Protein AF-A0A9X5XEC3-F1 (afdb_monomer_lite)

Sequence (344 aa):
PQKGQLKPVPLKPGEKPPQFVVFSWDGALQGDDKLFTHYQELAKQYNAHMTFFLTGIYLLPKDKKTLYKPPMHAPGAAAISYATDQHIRDTLVELGKAYKEGNEIGTHFNGHFCEDKGGGDWSVAEWESEINQFFSFVEKWKTNTGYTDLPALPFDPTKEVSGGRAPCLEGQKNLLKAMK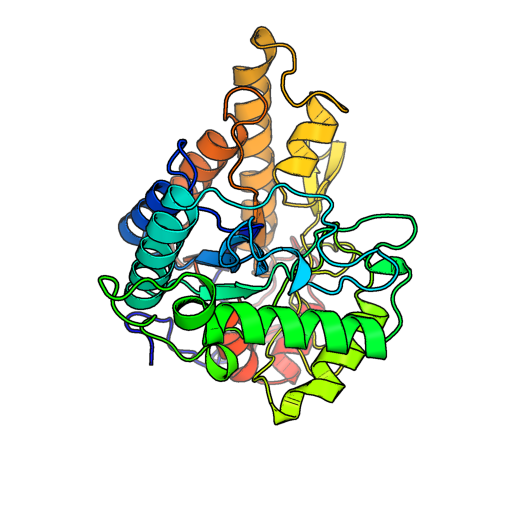ATAKDYDWRYDASSSGNLQIWPNKNEGVWDFPLQLLPYEGGKFQGLSMDFNFLANQSGDSTEGDPAKYPEWEKQTVASYMDGFNRVYYGSRAPLFIGNHFENWNGGIYMKSIDQVVKNVCTKKGVRCVSFRELADWLDVQKPATLERLRSLDPAQSPDWSTVVK

pLDDT: mean 96.95, std 3.32, range [64.44, 98.88]

Radius of gyration: 19.53 Å; chains: 1; bounding box: 50×50×51 Å

Foldseek 3Di:
DAPLFDDFDADDQLDDAFQEAEEEAAQQWCDPLRVLVVVLVLCLVLVFAYEYAHALLLLAALVRLQLDDAQPDHRSAAPDDRHHLVRNVVSLVSLLSSRNRAYAYAHQFYRLDDDVRFLQPDALVNLLSSVVSSLCSLVCSCVRSVDPPDDRRPDRCQERHAEHEYRVLHNVVSNLVNCLVCCVRHNHAEYASHPEEALAAWDDDNRHIYNYFYWFQFPNNPGTFGQEPVRLCCVQANPALARDLVCLVVSLVRNLVRLVRLSCQQVQALSRHHYHYYYPDCGNNNSNVVSVSVSSVVQSPDPSYHNYHPVSVSSNVVNYDPQLSVLSRVTHSNHHDSSSVRRD

Structure (mmCIF, N/CA/C/O backbone):
data_AF-A0A9X5XEC3-F1
#
_entry.id   AF-A0A9X5XEC3-F1
#
loop_
_atom_site.group_PDB
_atom_site.id
_atom_site.type_symbol
_atom_site.label_atom_id
_atom_site.label_alt_id
_atom_site.label_comp_id
_atom_site.label_asym_id
_atom_site.label_entity_id
_atom_site.label_seq_id
_atom_site.pdbx_PDB_ins_code
_atom_site.Cartn_x
_atom_site.Cartn_y
_atom_site.Cartn_z
_atom_site.occupancy
_atom_site.B_iso_or_equiv
_atom_site.auth_seq_id
_atom_site.auth_comp_id
_atom_site.auth_asym_id
_atom_site.auth_atom_id
_atom_site.pdbx_PDB_model_num
ATOM 1 N N . PRO A 1 1 ? -13.615 -16.105 -3.545 1.00 64.44 1 PRO A N 1
ATOM 2 C CA . PRO A 1 1 ? -12.568 -15.539 -4.418 1.00 64.44 1 PRO A CA 1
ATOM 3 C C . PRO A 1 1 ? -13.055 -14.275 -5.122 1.00 64.44 1 PRO A C 1
ATOM 5 O O . PRO A 1 1 ? -14.118 -14.271 -5.749 1.00 64.44 1 PRO A O 1
ATOM 8 N N . GLN A 1 2 ? -12.264 -13.220 -4.990 1.00 84.31 2 GLN A N 1
ATOM 9 C CA . GLN A 1 2 ? -12.455 -11.958 -5.681 1.00 84.31 2 GLN A CA 1
ATOM 10 C C . GLN A 1 2 ? -12.474 -12.166 -7.208 1.00 84.31 2 GLN A C 1
ATOM 12 O O . GLN A 1 2 ? -11.784 -13.038 -7.740 1.00 84.31 2 GLN A O 1
ATOM 17 N N . LYS A 1 3 ? -13.316 -11.424 -7.933 1.00 80.81 3 LYS A N 1
ATOM 18 C CA . LYS A 1 3 ? -13.406 -11.535 -9.400 1.00 80.81 3 LYS A CA 1
ATOM 19 C C . LYS A 1 3 ? -12.383 -10.611 -10.057 1.00 80.81 3 LYS A C 1
ATOM 21 O O . LYS A 1 3 ? -12.021 -9.594 -9.488 1.00 80.81 3 LYS A O 1
ATOM 26 N N . GLY A 1 4 ? -11.962 -10.951 -11.273 1.00 85.06 4 GLY A N 1
ATOM 27 C CA . GLY A 1 4 ? -11.134 -10.069 -12.104 1.00 85.06 4 GLY A CA 1
ATOM 28 C C . GLY A 1 4 ? -9.636 -10.088 -11.802 1.00 85.06 4 GLY A C 1
ATOM 29 O O . GLY A 1 4 ? -8.882 -9.608 -12.639 1.00 85.06 4 GLY A O 1
ATOM 30 N N . GLN A 1 5 ? -9.203 -10.706 -10.698 1.00 90.38 5 GLN A N 1
ATOM 31 C CA . GLN A 1 5 ? -7.793 -10.763 -10.310 1.00 90.38 5 GLN A CA 1
ATOM 32 C C . GLN A 1 5 ? -6.880 -11.375 -11.387 1.00 90.38 5 GLN A C 1
ATOM 34 O O . GLN A 1 5 ? -7.255 -12.298 -12.126 1.00 90.38 5 GLN A O 1
ATOM 39 N N . LEU A 1 6 ? -5.649 -10.872 -11.439 1.00 94.69 6 LEU A N 1
ATOM 40 C CA . LEU A 1 6 ? -4.551 -11.391 -12.228 1.00 94.69 6 LEU A CA 1
ATOM 41 C C . LEU A 1 6 ? -4.338 -12.864 -11.886 1.00 94.69 6 LEU A C 1
ATOM 43 O O . LEU A 1 6 ? -4.055 -13.239 -10.753 1.00 94.69 6 LEU A O 1
ATOM 47 N N . LYS A 1 7 ? -4.403 -13.711 -12.911 1.00 94.88 7 LYS A N 1
ATOM 48 C CA . LYS A 1 7 ? -4.034 -15.116 -12.764 1.00 94.88 7 LYS A CA 1
ATOM 49 C C . LYS A 1 7 ? -2.507 -15.233 -12.749 1.00 94.88 7 LYS A C 1
ATOM 51 O O . LYS A 1 7 ? -1.887 -14.844 -13.745 1.00 94.88 7 LYS A O 1
ATOM 56 N N . PRO A 1 8 ? -1.897 -15.772 -11.681 1.00 96.12 8 PRO A N 1
ATOM 57 C CA . PRO A 1 8 ? -0.455 -15.945 -11.625 1.00 96.12 8 PRO A CA 1
ATOM 58 C C . PRO A 1 8 ? -0.027 -17.034 -12.616 1.00 96.12 8 PRO A C 1
ATOM 60 O O . PRO A 1 8 ? -0.612 -18.117 -12.669 1.00 96.12 8 PRO A O 1
ATOM 63 N N . VAL A 1 9 ? 0.984 -16.736 -13.433 1.00 96.56 9 VAL A N 1
ATOM 64 C CA . VAL A 1 9 ? 1.545 -17.667 -14.422 1.00 96.56 9 VAL A CA 1
ATOM 65 C C . VAL A 1 9 ? 3.072 -17.613 -14.319 1.00 96.56 9 VAL A C 1
ATOM 67 O O . VAL A 1 9 ? 3.628 -16.508 -14.296 1.00 96.56 9 VAL A O 1
ATOM 70 N N . PRO A 1 10 ? 3.765 -18.767 -14.249 1.00 97.50 10 PRO A N 1
ATOM 71 C CA . PRO A 1 10 ? 5.222 -18.797 -14.258 1.00 97.50 10 PRO A CA 1
ATOM 72 C C . PRO A 1 10 ? 5.766 -18.268 -15.585 1.00 97.50 10 PRO A C 1
ATOM 74 O O . PRO A 1 10 ? 5.233 -18.580 -16.652 1.00 97.50 10 PRO A O 1
ATOM 77 N N . LEU A 1 11 ? 6.865 -17.521 -15.520 1.00 98.19 11 LEU A N 1
ATOM 78 C CA . LEU A 1 11 ? 7.593 -17.096 -16.710 1.00 98.19 11 LEU A CA 1
ATOM 79 C C . LEU A 1 11 ? 8.141 -18.300 -17.483 1.00 98.19 11 LEU A C 1
ATOM 81 O O . LEU A 1 11 ? 8.695 -19.243 -16.906 1.00 98.19 11 LEU A O 1
ATOM 85 N N . LYS A 1 12 ? 8.035 -18.240 -18.810 1.00 97.88 12 LYS A N 1
ATOM 86 C CA . LYS A 1 12 ? 8.700 -19.178 -19.720 1.00 97.88 12 LYS A CA 1
ATOM 87 C C . LYS A 1 12 ? 10.174 -18.793 -19.900 1.00 97.88 12 LYS A C 1
ATOM 89 O O . LYS A 1 12 ? 10.516 -17.622 -19.745 1.00 97.88 12 LYS A O 1
ATOM 94 N N . PRO A 1 13 ? 11.057 -19.736 -20.278 1.00 97.69 13 PRO A N 1
ATOM 95 C CA . PRO A 1 13 ? 12.456 -19.418 -20.556 1.00 97.69 13 PRO A CA 1
ATOM 96 C C . PRO A 1 13 ? 12.591 -18.272 -21.573 1.00 97.69 13 PRO A C 1
ATOM 98 O O . PRO A 1 13 ? 11.956 -18.297 -22.627 1.00 97.69 13 PRO A O 1
ATOM 101 N N . GLY A 1 14 ? 13.390 -17.257 -21.242 1.00 97.75 14 GLY A N 1
ATOM 102 C CA . GLY A 1 14 ? 13.584 -16.048 -22.048 1.00 97.75 14 GLY A CA 1
ATOM 103 C C . GLY A 1 14 ? 12.424 -15.049 -22.065 1.00 97.75 14 GLY A C 1
ATOM 104 O O . GLY A 1 14 ? 12.519 -14.028 -22.747 1.00 97.75 14 GLY A O 1
ATOM 105 N N . GLU A 1 15 ? 11.337 -15.301 -21.335 1.00 98.25 15 GLU A N 1
ATOM 106 C CA . GLU A 1 15 ? 10.197 -14.390 -21.288 1.00 98.25 15 GLU A CA 1
ATOM 107 C C . GLU A 1 15 ? 10.527 -13.127 -20.488 1.00 98.25 15 GLU A C 1
ATOM 109 O O . GLU A 1 15 ? 10.944 -13.181 -19.332 1.00 98.25 15 GLU A O 1
ATOM 114 N N . LYS A 1 16 ? 10.294 -11.967 -21.106 1.00 98.06 16 LYS A N 1
ATOM 115 C CA . LYS A 1 16 ? 10.394 -10.671 -20.437 1.00 98.06 16 LYS A CA 1
ATOM 116 C C . LYS A 1 16 ? 9.269 -10.531 -19.399 1.00 98.06 16 LYS A C 1
ATOM 118 O O . LYS A 1 16 ? 8.104 -10.598 -19.800 1.00 98.06 16 LYS A O 1
ATOM 123 N N . PRO A 1 17 ? 9.569 -10.251 -18.116 1.00 98.25 17 PRO A N 1
ATOM 124 C CA . PRO A 1 17 ? 8.535 -10.047 -17.113 1.00 98.25 17 PRO A CA 1
ATOM 125 C C . PRO A 1 17 ? 7.591 -8.880 -17.457 1.00 98.25 17 PRO A C 1
ATOM 127 O O . PRO A 1 17 ? 8.026 -7.866 -18.035 1.00 98.25 17 PRO A O 1
ATOM 130 N N . PRO A 1 18 ? 6.302 -8.970 -17.078 1.00 98.44 18 PRO A N 1
ATOM 131 C CA . PRO A 1 18 ? 5.423 -7.808 -17.058 1.00 98.44 18 PRO A CA 1
ATOM 132 C C . PRO A 1 18 ? 6.034 -6.691 -16.207 1.00 98.44 18 PRO A C 1
ATOM 134 O O . PRO A 1 18 ? 6.732 -6.958 -15.235 1.00 98.44 18 PRO A O 1
ATOM 137 N N . GLN A 1 19 ? 5.763 -5.434 -16.556 1.00 98.81 19 GLN A N 1
ATOM 138 C CA . GLN A 1 19 ? 6.026 -4.342 -15.625 1.00 98.81 19 GLN A CA 1
ATOM 139 C C . GLN A 1 19 ? 4.861 -4.262 -14.644 1.00 98.81 19 GLN A C 1
ATOM 141 O O . GLN A 1 19 ? 3.769 -3.841 -15.027 1.00 98.81 19 GLN A O 1
ATOM 146 N N . PHE A 1 20 ? 5.096 -4.639 -13.395 1.00 98.88 20 PHE A N 1
ATOM 147 C CA . PHE A 1 20 ? 4.114 -4.454 -12.334 1.00 98.88 20 PHE A CA 1
ATOM 148 C C . PHE A 1 20 ? 4.186 -3.040 -11.768 1.00 98.88 20 PHE A C 1
ATOM 150 O O . PHE A 1 20 ? 5.277 -2.491 -11.599 1.00 98.88 20 PHE A O 1
ATOM 157 N N . VAL A 1 21 ? 3.027 -2.456 -11.486 1.00 98.88 21 VAL A N 1
ATOM 158 C CA . VAL A 1 21 ? 2.906 -1.187 -10.764 1.00 98.88 21 VAL A CA 1
ATOM 159 C C . VAL A 1 21 ? 1.821 -1.365 -9.714 1.00 98.88 21 VAL A C 1
ATOM 161 O O . VAL A 1 21 ? 0.711 -1.768 -10.052 1.00 98.88 21 VAL A O 1
ATOM 164 N N . VAL A 1 22 ? 2.152 -1.117 -8.454 1.00 98.81 22 VAL A N 1
ATOM 165 C CA . VAL A 1 22 ? 1.239 -1.287 -7.323 1.00 98.81 22 VAL A CA 1
ATOM 166 C C . VAL A 1 22 ? 0.994 0.078 -6.709 1.00 98.81 22 VAL A C 1
ATOM 168 O O . VAL A 1 22 ? 1.934 0.734 -6.261 1.00 98.81 22 VAL A O 1
ATOM 171 N N . PHE A 1 23 ? -0.268 0.494 -6.709 1.00 98.81 23 PHE A N 1
ATOM 172 C CA . PHE A 1 23 ? -0.721 1.705 -6.034 1.00 98.81 23 PHE A CA 1
ATOM 173 C C . PHE A 1 23 ? -1.354 1.314 -4.706 1.00 98.81 23 PHE A C 1
ATOM 175 O O . PHE A 1 23 ? -2.220 0.432 -4.675 1.00 98.81 23 PHE A O 1
ATOM 182 N N . SER A 1 24 ? -0.936 1.971 -3.629 1.00 98.62 24 SER A N 1
ATOM 183 C CA . SER A 1 24 ? -1.506 1.756 -2.307 1.00 98.62 24 SER A CA 1
ATOM 184 C C . SER A 1 24 ? -1.942 3.046 -1.625 1.00 98.62 24 SER A C 1
ATOM 186 O O . SER A 1 24 ? -1.410 4.116 -1.921 1.00 98.62 24 SER A O 1
ATOM 188 N N . TRP A 1 25 ? -2.893 2.907 -0.704 1.00 98.62 25 TRP A N 1
ATOM 189 C CA . TRP A 1 25 ? -3.542 4.002 0.015 1.00 98.62 25 TRP A CA 1
ATOM 190 C C . TRP A 1 25 ? -3.556 3.709 1.509 1.00 98.62 25 TRP A C 1
ATOM 192 O O . TRP A 1 25 ? -4.211 2.755 1.931 1.00 98.62 25 TRP A O 1
ATOM 202 N N . ASP A 1 26 ? -2.842 4.508 2.288 1.00 98.19 26 ASP A N 1
ATOM 203 C CA . ASP A 1 26 ? -2.738 4.356 3.735 1.00 98.19 26 ASP A CA 1
ATOM 204 C C . ASP A 1 26 ? -3.939 5.038 4.419 1.00 98.19 26 ASP A C 1
ATOM 206 O O . ASP A 1 26 ? -4.409 6.100 4.004 1.00 98.19 26 ASP A O 1
ATOM 210 N N . GLY A 1 27 ? -4.508 4.374 5.427 1.00 93.81 27 GLY A N 1
ATOM 211 C CA . GLY A 1 27 ? -5.707 4.802 6.152 1.00 93.81 27 GLY A CA 1
ATOM 212 C C . GLY A 1 27 ? -7.019 4.280 5.561 1.00 93.81 27 GLY A C 1
ATOM 213 O O . GLY A 1 27 ? -7.831 3.696 6.280 1.00 93.81 27 GLY A O 1
ATOM 214 N N . ALA A 1 28 ? -7.221 4.461 4.255 1.00 95.25 28 ALA A N 1
ATOM 215 C CA . ALA A 1 28 ? -8.407 4.033 3.501 1.00 95.25 28 ALA A CA 1
ATOM 216 C C . ALA A 1 28 ? -9.779 4.485 4.064 1.00 95.25 28 ALA A C 1
ATOM 218 O O . ALA A 1 28 ? -10.780 3.775 3.932 1.00 95.25 28 ALA A O 1
ATOM 219 N N . LEU A 1 29 ? -9.842 5.666 4.688 1.00 97.81 29 LEU A N 1
ATOM 220 C CA . LEU A 1 29 ? -11.098 6.293 5.110 1.00 97.81 29 LEU A CA 1
ATOM 221 C C . LEU A 1 29 ? -11.830 6.896 3.906 1.00 97.81 29 LEU A C 1
ATOM 223 O O . LEU A 1 29 ? -11.230 7.608 3.106 1.00 97.81 29 LEU A O 1
ATOM 227 N N . GLN A 1 30 ? -13.144 6.702 3.817 1.00 98.25 30 GLN A N 1
ATOM 228 C CA . GLN A 1 30 ? -13.979 7.533 2.952 1.00 98.25 30 GLN A CA 1
ATOM 229 C C . GLN A 1 30 ? -14.367 8.814 3.706 1.00 98.25 30 GLN A C 1
ATOM 231 O O . GLN A 1 30 ? -15.277 8.802 4.539 1.00 98.25 30 GLN A O 1
ATOM 236 N N . GLY A 1 31 ? -13.642 9.899 3.424 1.00 95.81 31 GLY A N 1
ATOM 237 C CA . GLY A 1 31 ? -13.905 11.238 3.950 1.00 95.81 31 GLY A CA 1
ATOM 238 C C . GLY A 1 31 ? -14.842 12.069 3.067 1.00 95.81 31 GLY A C 1
ATOM 239 O O . GLY A 1 31 ? -15.388 11.595 2.067 1.00 95.81 31 GLY A O 1
ATOM 240 N N . ASP A 1 32 ? -15.005 13.345 3.423 1.00 96.06 32 ASP A N 1
ATOM 241 C CA . ASP A 1 32 ? -15.840 14.297 2.670 1.00 96.06 32 ASP A CA 1
ATOM 242 C C . ASP A 1 32 ? -15.281 14.617 1.274 1.00 96.06 32 ASP A C 1
ATOM 244 O O . ASP A 1 32 ? -16.025 14.999 0.369 1.00 96.06 32 ASP A O 1
ATOM 248 N N . ASP A 1 33 ? -13.975 14.430 1.090 1.00 94.25 33 ASP A N 1
ATOM 249 C CA . ASP A 1 33 ? -13.266 14.583 -0.182 1.00 94.25 33 ASP A CA 1
ATOM 250 C C . ASP A 1 33 ? -13.519 13.443 -1.179 1.00 94.25 33 ASP A C 1
ATOM 252 O O . ASP A 1 33 ? -13.249 13.589 -2.371 1.00 94.25 33 ASP A O 1
ATOM 256 N N . LYS A 1 34 ? -14.087 12.330 -0.702 1.00 97.38 34 LYS A N 1
ATOM 257 C CA . LYS A 1 34 ? -14.439 11.135 -1.471 1.00 97.38 34 LYS A CA 1
ATOM 258 C C . LYS A 1 34 ? -13.272 10.490 -2.218 1.00 97.38 34 LYS A C 1
ATOM 260 O O . LYS A 1 34 ? -13.485 9.873 -3.267 1.00 97.38 34 LYS A O 1
ATOM 265 N N . LEU A 1 35 ? -12.054 10.592 -1.683 1.00 97.94 35 LEU A N 1
ATOM 266 C CA . LEU A 1 35 ? -10.872 10.042 -2.349 1.00 97.94 35 LEU A CA 1
ATOM 267 C C . LEU A 1 35 ? -10.920 8.511 -2.477 1.00 97.94 35 LEU A C 1
ATOM 269 O O . LEU A 1 35 ? -10.495 7.987 -3.507 1.00 97.94 35 LEU A O 1
ATOM 273 N N . PHE A 1 36 ? -11.516 7.783 -1.523 1.00 98.50 36 PHE A N 1
ATOM 274 C CA . PHE A 1 36 ? -11.670 6.330 -1.661 1.00 98.50 36 PHE A CA 1
ATOM 275 C C . PHE A 1 36 ? -12.550 5.978 -2.868 1.00 98.50 36 PHE A C 1
ATOM 277 O O . PHE A 1 36 ? -12.127 5.212 -3.737 1.00 98.50 36 PHE A O 1
ATOM 284 N N . THR A 1 37 ? -13.725 6.601 -2.991 1.00 98.38 37 THR A N 1
ATOM 285 C CA . THR A 1 37 ? -14.582 6.424 -4.176 1.00 98.38 37 THR A CA 1
ATOM 286 C C . THR A 1 37 ? -13.850 6.800 -5.466 1.00 98.38 37 THR A C 1
ATOM 288 O O . THR A 1 37 ? -13.859 6.021 -6.417 1.00 98.38 37 THR A O 1
ATOM 291 N N . HIS A 1 38 ? -13.167 7.951 -5.498 1.00 98.38 38 HIS A N 1
ATOM 292 C CA . HIS A 1 38 ? -12.426 8.415 -6.678 1.00 98.38 38 HIS A CA 1
ATOM 293 C C . HIS A 1 38 ? -11.404 7.381 -7.164 1.00 98.38 38 HIS A C 1
ATOM 295 O O . HIS A 1 38 ? -11.406 7.013 -8.339 1.00 98.38 38 HIS A O 1
ATOM 301 N N . TYR A 1 39 ? -10.570 6.840 -6.272 1.00 98.38 39 TYR A N 1
ATOM 302 C CA . TYR A 1 39 ? -9.545 5.872 -6.671 1.00 98.38 39 TYR A CA 1
ATOM 303 C C . TYR A 1 39 ? -10.084 4.471 -6.941 1.00 98.38 39 TYR A C 1
ATOM 305 O O . TYR A 1 39 ? -9.527 3.766 -7.784 1.00 98.38 39 TYR A O 1
ATOM 313 N N . GLN A 1 40 ? -11.195 4.078 -6.316 1.00 97.44 40 GLN A N 1
ATOM 314 C CA . GLN A 1 40 ? -11.933 2.878 -6.707 1.00 97.44 40 GLN A CA 1
ATOM 315 C C . GLN A 1 40 ? -12.472 3.006 -8.146 1.00 97.44 40 GLN A C 1
ATOM 317 O O . GLN A 1 40 ? -12.299 2.090 -8.956 1.00 97.44 40 GLN A O 1
ATOM 322 N N . GLU A 1 41 ? -13.058 4.151 -8.507 1.00 98.12 41 GLU A N 1
ATOM 323 C CA . GLU A 1 41 ? -13.549 4.418 -9.865 1.00 98.12 41 GLU A CA 1
ATOM 324 C C . GLU A 1 41 ? -12.407 4.516 -10.888 1.00 98.12 41 GLU A C 1
ATOM 326 O O . GLU A 1 41 ? -12.499 3.946 -11.981 1.00 98.12 41 GLU A O 1
ATOM 331 N N . LEU A 1 42 ? -11.300 5.169 -10.526 1.00 98.31 42 LEU A N 1
ATOM 332 C CA . LEU A 1 42 ? -10.107 5.275 -11.363 1.00 98.31 42 LEU A CA 1
ATOM 333 C C . LEU A 1 42 ? -9.480 3.897 -11.627 1.00 98.31 42 LEU A C 1
ATOM 335 O O . LEU A 1 42 ? -9.120 3.586 -12.767 1.00 98.31 42 LEU A O 1
ATOM 339 N N . ALA A 1 43 ? -9.391 3.048 -10.597 1.00 97.62 43 ALA A N 1
ATOM 340 C CA . ALA A 1 43 ? -8.899 1.679 -10.720 1.00 97.62 43 ALA A CA 1
ATOM 341 C C . ALA A 1 43 ? -9.726 0.891 -11.747 1.00 97.62 43 ALA A C 1
ATOM 343 O O . ALA A 1 43 ? -9.181 0.315 -12.693 1.00 97.62 43 ALA A O 1
ATOM 344 N N . LYS A 1 44 ? -11.055 0.975 -11.645 1.00 96.31 44 LYS A N 1
ATOM 345 C CA . LYS A 1 44 ? -11.981 0.370 -12.605 1.00 96.31 44 LYS A CA 1
ATOM 346 C C . LYS A 1 44 ? -11.807 0.920 -14.020 1.00 96.31 44 LYS A C 1
ATOM 348 O O . LYS A 1 44 ? -11.763 0.142 -14.974 1.00 96.31 44 LYS A O 1
ATOM 353 N N . GLN A 1 45 ? -11.689 2.240 -14.172 1.00 98.00 45 GLN A N 1
ATOM 354 C CA . GLN A 1 45 ? -11.535 2.893 -15.474 1.00 98.00 45 GLN A CA 1
ATOM 355 C C . GLN A 1 45 ? -10.275 2.427 -16.214 1.00 98.00 45 GLN A C 1
ATOM 357 O O . GLN A 1 45 ? -10.308 2.249 -17.434 1.00 98.00 45 GLN A O 1
ATOM 362 N N . TYR A 1 46 ? -9.172 2.225 -15.492 1.00 98.12 46 TYR A N 1
ATOM 363 C CA . TYR A 1 46 ? -7.876 1.875 -16.075 1.00 98.12 46 TYR A CA 1
ATOM 364 C C . TYR A 1 46 ? -7.495 0.399 -15.917 1.00 98.12 46 TYR A C 1
ATOM 366 O O . TYR A 1 46 ? -6.350 0.039 -16.195 1.00 98.12 46 TYR A O 1
ATOM 374 N N . ASN A 1 47 ? -8.450 -0.458 -15.530 1.00 96.19 47 ASN A N 1
ATOM 375 C CA . ASN A 1 47 ? -8.233 -1.887 -15.284 1.00 96.19 47 ASN A CA 1
ATOM 376 C C . ASN A 1 47 ? -7.010 -2.126 -14.376 1.00 96.19 47 ASN A C 1
ATOM 378 O O . ASN A 1 47 ? -6.104 -2.902 -14.698 1.00 96.19 47 ASN A O 1
ATOM 382 N N . ALA A 1 48 ? -6.975 -1.386 -13.274 1.00 97.88 48 ALA A N 1
ATOM 383 C CA . ALA A 1 48 ? -6.023 -1.544 -12.195 1.00 97.88 48 ALA A CA 1
ATOM 384 C C . ALA A 1 48 ? -6.722 -2.166 -10.986 1.00 97.88 48 ALA A C 1
ATOM 386 O O . ALA A 1 48 ? -7.919 -1.969 -10.781 1.00 97.88 48 ALA A O 1
ATOM 387 N N . HIS A 1 49 ? -5.949 -2.861 -10.164 1.00 98.19 49 HIS A N 1
ATOM 388 C CA . HIS A 1 49 ? -6.343 -3.194 -8.803 1.00 98.19 49 HIS A CA 1
ATOM 389 C C . HIS A 1 49 ? -5.384 -2.489 -7.850 1.00 98.19 49 HIS A C 1
ATOM 391 O O . HIS A 1 49 ? -4.169 -2.554 -8.029 1.00 98.19 49 HIS A O 1
ATOM 397 N N . MET A 1 50 ? -5.929 -1.771 -6.878 1.00 98.50 50 MET A N 1
ATOM 398 C CA . MET A 1 50 ? -5.167 -1.027 -5.876 1.00 98.50 50 MET A CA 1
ATOM 399 C C . MET A 1 50 ? -5.233 -1.739 -4.524 1.00 98.50 50 MET A C 1
ATOM 401 O O . MET A 1 50 ? -6.118 -2.566 -4.300 1.00 98.50 50 MET A O 1
ATOM 405 N N . THR A 1 51 ? -4.310 -1.410 -3.622 1.00 98.88 51 THR A N 1
ATOM 406 C CA . THR A 1 51 ? -4.333 -1.894 -2.235 1.00 98.88 51 THR A CA 1
ATOM 407 C C . THR A 1 51 ? -4.712 -0.760 -1.286 1.00 98.88 51 THR A C 1
ATOM 409 O O . THR A 1 51 ? -3.998 0.231 -1.172 1.00 98.88 51 THR A O 1
ATOM 412 N N . PHE A 1 52 ? -5.821 -0.910 -0.571 1.00 98.75 52 PHE A N 1
ATOM 413 C CA . PHE A 1 52 ? -6.292 0.050 0.424 1.00 98.75 52 PHE A CA 1
ATOM 414 C C . PHE A 1 52 ? -5.936 -0.465 1.823 1.00 98.75 52 PHE A C 1
ATOM 416 O O . PHE A 1 52 ? -6.552 -1.413 2.311 1.00 98.75 52 PHE A O 1
ATOM 423 N N . PHE A 1 53 ? -4.913 0.111 2.455 1.00 98.88 53 PHE A N 1
ATOM 424 C CA . PHE A 1 53 ? -4.496 -0.242 3.809 1.00 98.88 53 PHE A CA 1
ATOM 425 C C . PHE A 1 53 ? -5.415 0.441 4.823 1.00 98.88 53 PHE A C 1
ATOM 427 O O . PHE A 1 53 ? -5.244 1.608 5.164 1.00 98.88 53 PHE A O 1
ATOM 434 N N . LEU A 1 54 ? -6.414 -0.297 5.299 1.00 98.88 54 LEU A N 1
ATOM 435 C CA . LEU A 1 54 ? -7.409 0.203 6.237 1.00 98.88 54 LEU A CA 1
ATOM 436 C C . LEU A 1 54 ? -6.806 0.411 7.624 1.00 98.88 54 LEU A C 1
ATOM 438 O O . LEU A 1 54 ? -6.227 -0.515 8.195 1.00 98.88 54 LEU A O 1
ATOM 442 N N . THR A 1 55 ? -7.048 1.576 8.212 1.00 98.81 55 THR A N 1
ATOM 443 C CA . THR A 1 55 ? -6.862 1.774 9.648 1.00 98.81 55 THR A CA 1
ATOM 444 C C . THR A 1 55 ? -8.084 1.267 10.420 1.00 98.81 55 THR A C 1
ATOM 446 O O . THR A 1 55 ? -9.203 1.740 10.229 1.00 98.81 55 THR A O 1
ATOM 449 N N . GLY A 1 56 ? -7.892 0.307 11.326 1.00 98.56 56 GLY A N 1
ATOM 450 C CA . GLY A 1 56 ? -8.972 -0.427 11.999 1.00 98.56 56 GLY A CA 1
ATOM 451 C C . GLY A 1 56 ? -9.906 0.450 12.835 1.00 98.56 56 GLY A C 1
ATOM 452 O O . GLY A 1 56 ? -11.118 0.223 12.853 1.00 98.56 56 GLY A O 1
ATOM 453 N N . ILE A 1 57 ? -9.380 1.500 13.477 1.00 98.62 57 ILE A N 1
ATOM 454 C CA . ILE A 1 57 ? -10.199 2.421 14.285 1.00 98.62 57 ILE A CA 1
ATOM 455 C C . ILE A 1 57 ? -11.131 3.301 13.444 1.00 98.62 57 ILE A C 1
ATOM 457 O O . ILE A 1 57 ? -12.059 3.883 13.999 1.00 98.62 57 ILE A O 1
ATOM 461 N N . TYR A 1 58 ? -10.974 3.343 12.117 1.00 98.69 58 TYR A N 1
ATOM 462 C CA . TYR A 1 58 ? -11.970 3.953 11.230 1.00 98.69 58 TYR A CA 1
ATOM 463 C C . TYR A 1 58 ? -13.261 3.142 11.114 1.00 98.69 58 TYR A C 1
ATOM 465 O O . TYR A 1 58 ? -14.231 3.640 10.555 1.00 98.69 58 TYR A O 1
ATOM 473 N N . LEU A 1 59 ? -13.313 1.928 11.674 1.00 98.69 59 LEU A N 1
ATOM 474 C CA . LEU A 1 59 ? -14.542 1.145 11.839 1.00 98.69 59 LEU A CA 1
ATOM 475 C C . LEU A 1 59 ? -15.025 1.086 13.303 1.00 98.69 59 LEU A C 1
ATOM 477 O O . LEU A 1 59 ? -15.943 0.326 13.625 1.00 98.69 59 LEU A O 1
ATOM 481 N N . LEU A 1 60 ? -14.417 1.871 14.201 1.00 98.69 60 LEU A N 1
ATOM 482 C CA . LEU A 1 60 ? -14.755 1.933 15.623 1.00 98.69 60 LEU A CA 1
ATOM 483 C C . LEU A 1 60 ? -15.428 3.279 15.952 1.00 98.69 60 LEU A C 1
ATOM 485 O O . LEU A 1 60 ? -14.775 4.318 15.851 1.00 98.69 60 LEU A O 1
ATOM 489 N N . PRO A 1 61 ? -16.700 3.291 16.398 1.00 98.38 61 PRO A N 1
ATOM 490 C CA . PRO A 1 61 ? -17.357 4.516 16.837 1.00 98.38 61 PRO A CA 1
ATOM 491 C C . PRO A 1 61 ? -16.591 5.233 17.946 1.00 98.38 61 PRO A C 1
ATOM 493 O O . PRO A 1 61 ? -16.060 4.613 18.873 1.00 98.38 61 PRO A O 1
ATOM 496 N N . LYS A 1 62 ? -16.568 6.566 17.885 1.00 98.06 62 LYS A N 1
ATOM 497 C CA . LYS A 1 62 ? -15.810 7.400 18.828 1.00 98.06 62 LYS A CA 1
ATOM 498 C C . LYS A 1 62 ? -16.257 7.226 20.286 1.00 98.06 62 LYS A C 1
ATOM 500 O O . LYS A 1 62 ? -15.425 7.308 21.190 1.00 98.06 62 LYS A O 1
ATOM 505 N N . ASP A 1 63 ? -17.540 6.971 20.537 1.00 98.00 63 ASP A N 1
ATOM 506 C CA . ASP A 1 63 ? -18.084 6.678 21.875 1.00 98.00 63 ASP A CA 1
ATOM 507 C C . ASP A 1 63 ? -17.633 5.304 22.416 1.00 98.00 63 ASP A C 1
ATOM 509 O O . ASP A 1 63 ? -17.664 5.068 23.625 1.00 98.00 63 ASP A O 1
ATOM 513 N N . LYS A 1 64 ? -17.142 4.420 21.538 1.00 98.56 64 LYS A N 1
ATOM 514 C CA . LYS A 1 64 ? -16.556 3.110 21.853 1.00 98.56 64 LYS A CA 1
ATOM 515 C C . LYS A 1 64 ? -15.029 3.092 21.817 1.00 98.56 64 LYS A C 1
ATOM 517 O O . LYS A 1 64 ? -14.443 2.019 21.943 1.00 98.56 64 LYS A O 1
ATOM 522 N N . LYS A 1 65 ? -14.361 4.246 21.707 1.00 98.50 65 LYS A N 1
ATOM 523 C CA . LYS A 1 65 ? -12.893 4.329 21.579 1.00 98.50 65 LYS A CA 1
ATOM 524 C C . LYS A 1 65 ? -12.115 3.540 22.636 1.00 98.50 65 LYS A C 1
ATOM 526 O O . LYS A 1 65 ? -11.060 3.004 22.341 1.00 98.50 65 LYS A O 1
ATOM 531 N N . THR A 1 66 ? -12.633 3.409 23.859 1.00 98.56 66 THR A N 1
ATOM 532 C CA . THR A 1 66 ? -11.967 2.674 24.952 1.00 98.56 66 THR A CA 1
ATOM 533 C C . THR A 1 66 ? -11.896 1.158 24.734 1.00 98.56 66 THR A C 1
ATOM 535 O O . THR A 1 66 ? -11.217 0.471 25.498 1.00 98.56 66 THR A O 1
ATOM 538 N N . LEU A 1 67 ? -12.557 0.627 23.697 1.00 98.69 67 LEU A N 1
ATOM 539 C CA . LEU A 1 67 ? -12.331 -0.736 23.212 1.00 98.69 67 LEU A CA 1
ATOM 540 C C . LEU A 1 67 ? -10.937 -0.900 22.595 1.00 98.69 67 LEU A C 1
ATOM 542 O O . LEU A 1 67 ? -10.388 -1.998 22.659 1.00 98.69 67 LEU A O 1
ATOM 546 N N . TYR A 1 68 ? -10.360 0.175 22.050 1.00 98.81 68 TYR A N 1
ATOM 547 C CA . TYR A 1 68 ? -8.974 0.193 21.610 1.00 98.81 68 TYR A CA 1
ATOM 548 C C . TYR A 1 68 ? -8.031 0.358 22.800 1.00 98.81 68 TYR A C 1
ATOM 550 O O . TYR A 1 68 ? -8.140 1.293 23.593 1.00 98.81 68 TYR A O 1
ATOM 558 N N . LYS A 1 69 ? -7.105 -0.584 22.934 1.00 98.81 69 LYS A N 1
ATOM 559 C CA . LYS A 1 69 ? -6.062 -0.647 23.955 1.00 98.81 69 LYS A CA 1
ATOM 560 C C . LYS A 1 69 ? -4.712 -0.552 23.240 1.00 98.81 69 LYS A C 1
ATOM 562 O O . LYS A 1 69 ? -4.075 -1.585 23.015 1.00 98.81 69 LYS A O 1
ATOM 567 N N . PRO A 1 70 ? -4.316 0.659 22.818 1.00 98.25 70 PRO A N 1
ATOM 568 C CA . PRO A 1 70 ? -3.047 0.862 22.134 1.00 98.25 70 PRO A CA 1
ATOM 569 C C . PRO A 1 70 ? -1.868 0.424 23.013 1.00 98.25 70 PRO A C 1
ATOM 571 O O . PRO A 1 70 ? -1.870 0.732 24.211 1.00 98.25 70 PRO A O 1
ATOM 574 N N . PRO A 1 71 ? -0.854 -0.264 22.460 1.00 98.31 71 PRO A N 1
ATOM 575 C CA . PRO A 1 71 ? 0.383 -0.525 23.187 1.00 98.31 71 PRO A CA 1
ATOM 576 C C . PRO A 1 71 ? 1.004 0.764 23.727 1.00 98.31 71 PRO A C 1
ATOM 578 O O . PRO A 1 71 ? 0.972 1.784 23.054 1.00 98.31 71 PRO A O 1
ATOM 581 N N . MET A 1 72 ? 1.556 0.733 24.942 1.00 98.06 72 MET A N 1
ATOM 582 C CA . MET A 1 72 ? 2.237 1.874 25.584 1.00 98.06 72 MET A CA 1
ATOM 583 C C . MET A 1 72 ? 1.411 3.170 25.782 1.00 98.06 72 MET A C 1
ATOM 585 O O . MET A 1 72 ? 1.958 4.165 26.267 1.00 98.06 72 MET A O 1
ATOM 589 N N . HIS A 1 73 ? 0.101 3.166 25.498 1.00 98.44 73 HIS A N 1
ATOM 590 C CA . HIS A 1 73 ? -0.781 4.338 25.599 1.00 98.44 73 HIS A CA 1
ATOM 591 C C . HIS A 1 73 ? -2.066 4.034 26.391 1.00 98.44 73 HIS A C 1
ATOM 593 O O . HIS A 1 73 ? -2.403 2.887 26.684 1.00 98.44 73 HIS A O 1
ATOM 599 N N . ALA A 1 74 ? -2.799 5.080 26.783 1.00 98.44 74 ALA A N 1
ATOM 600 C CA . ALA A 1 74 ? -4.059 4.924 27.514 1.00 98.44 74 ALA A CA 1
ATOM 601 C C . ALA A 1 74 ? -5.183 4.358 26.612 1.00 98.44 74 ALA A C 1
ATOM 603 O O . ALA A 1 74 ? -5.213 4.667 25.419 1.00 98.44 74 ALA A O 1
ATOM 604 N N . PRO A 1 75 ? -6.157 3.598 27.157 1.00 98.69 75 PRO A N 1
ATOM 605 C CA . PRO A 1 75 ? -7.295 3.101 26.382 1.00 98.69 75 PRO A CA 1
ATOM 606 C C . PRO A 1 75 ? -8.019 4.204 25.593 1.00 98.69 75 PRO A C 1
ATOM 608 O O . PRO A 1 75 ? -8.412 5.235 26.142 1.00 98.69 75 PRO A O 1
ATOM 611 N N . GLY A 1 76 ? -8.213 3.965 24.298 1.00 98.44 76 GLY A N 1
ATOM 612 C CA . GLY A 1 76 ? -8.833 4.874 23.338 1.00 98.44 76 GLY A CA 1
ATOM 613 C C . GLY A 1 76 ? -7.956 6.019 22.837 1.00 98.44 76 GLY A C 1
ATOM 614 O O . GLY A 1 76 ? -8.461 6.844 22.073 1.00 98.44 76 GLY A O 1
ATOM 615 N N . ALA A 1 77 ? -6.682 6.092 23.233 1.00 98.56 77 ALA A N 1
ATOM 616 C CA . ALA A 1 77 ? -5.725 7.003 22.611 1.00 98.56 77 ALA A CA 1
ATOM 617 C C . ALA A 1 77 ? -5.445 6.592 21.154 1.00 98.56 77 ALA A C 1
ATOM 619 O O . ALA A 1 77 ? -5.428 5.407 20.833 1.00 98.56 77 ALA A O 1
ATOM 620 N N . ALA A 1 78 ? -5.230 7.577 20.288 1.00 98.19 78 ALA A N 1
ATOM 621 C CA . ALA A 1 78 ? -4.792 7.421 18.903 1.00 98.19 78 ALA A CA 1
ATOM 622 C C . ALA A 1 78 ? -4.067 8.709 18.483 1.00 98.19 78 ALA A C 1
ATOM 624 O O . ALA A 1 78 ? -4.409 9.785 18.980 1.00 98.19 78 ALA A O 1
ATOM 625 N N . ALA A 1 79 ? -3.085 8.605 17.590 1.00 97.56 79 ALA A N 1
ATOM 626 C CA . ALA A 1 79 ? -2.396 9.747 16.984 1.00 97.56 79 ALA A CA 1
ATOM 627 C C . ALA A 1 79 ? -3.195 10.372 15.825 1.00 97.56 79 ALA A C 1
ATOM 629 O O . ALA A 1 79 ? -2.895 11.475 15.379 1.00 97.56 79 ALA A O 1
ATOM 630 N N . ILE A 1 80 ? -4.242 9.682 15.371 1.00 96.56 80 ILE A N 1
ATOM 631 C CA . ILE A 1 80 ? -5.189 10.145 14.356 1.00 96.56 80 ILE A CA 1
ATOM 632 C C . ILE A 1 80 ? -6.603 10.255 14.935 1.00 96.56 80 ILE A C 1
ATOM 634 O O . ILE A 1 80 ? -6.936 9.676 15.974 1.00 96.56 80 ILE A O 1
ATOM 638 N N . SER A 1 81 ? -7.462 11.000 14.242 1.00 97.00 81 SER A N 1
ATOM 639 C CA . SER A 1 81 ? -8.862 11.155 14.638 1.00 97.00 81 SER A CA 1
ATOM 640 C C . SER A 1 81 ? -9.676 9.886 14.380 1.00 97.00 81 SER A C 1
ATOM 642 O O . SER A 1 81 ? -9.507 9.218 13.366 1.00 97.00 81 SER A O 1
ATOM 644 N N . TYR A 1 82 ? -10.622 9.592 15.275 1.00 98.44 82 TYR A N 1
ATOM 645 C CA . TYR A 1 82 ? -11.677 8.612 15.005 1.00 98.44 82 TYR A CA 1
ATOM 646 C C . TYR A 1 82 ? -12.619 9.141 13.921 1.00 98.44 82 TYR A C 1
ATOM 648 O O . TYR A 1 82 ? -12.932 10.335 13.907 1.00 98.44 82 TYR A O 1
ATOM 656 N N . ALA A 1 83 ? -13.108 8.241 13.069 1.00 98.00 83 ALA A N 1
ATOM 657 C CA . ALA A 1 83 ? -14.089 8.566 12.043 1.00 98.00 83 ALA A CA 1
ATOM 658 C C . ALA A 1 83 ? -15.423 9.029 12.658 1.00 98.00 83 ALA A C 1
ATOM 660 O O . ALA A 1 83 ? -15.793 8.640 13.771 1.00 98.00 83 ALA A O 1
ATOM 661 N N . THR A 1 84 ? -16.157 9.863 11.920 1.00 98.44 84 THR A N 1
ATOM 662 C CA . THR A 1 84 ? -17.558 10.163 12.246 1.00 98.44 84 THR A CA 1
ATOM 663 C C . THR A 1 84 ? -18.441 8.959 11.918 1.00 98.44 84 THR A C 1
ATOM 665 O O . THR A 1 84 ? -18.093 8.158 11.055 1.00 98.44 84 THR A O 1
ATOM 668 N N . ASP A 1 85 ? -19.617 8.846 12.540 1.00 98.12 85 ASP A N 1
ATOM 669 C CA . ASP A 1 85 ? -20.576 7.771 12.237 1.00 98.12 85 ASP A CA 1
ATOM 670 C C . ASP A 1 85 ? -20.916 7.691 10.740 1.00 98.12 85 ASP A C 1
ATOM 672 O O . ASP A 1 85 ? -21.025 6.604 10.171 1.00 98.12 85 ASP A O 1
ATOM 676 N N . GLN A 1 86 ? -21.038 8.846 10.082 1.00 98.31 86 GLN A N 1
ATOM 677 C CA . GLN A 1 86 ? -21.285 8.909 8.646 1.00 98.31 86 GLN A CA 1
ATOM 678 C C . GLN A 1 86 ? -20.088 8.366 7.851 1.00 98.31 86 GLN A C 1
ATOM 680 O O . GLN A 1 86 ? -20.270 7.491 7.007 1.00 98.31 86 GLN A O 1
ATOM 685 N N . HIS A 1 87 ? -18.862 8.785 8.175 1.00 98.62 87 HIS A N 1
ATOM 686 C CA . HIS A 1 87 ? -17.661 8.282 7.497 1.00 98.62 87 HIS A CA 1
ATOM 687 C C . HIS A 1 87 ? -17.408 6.793 7.758 1.00 98.62 87 HIS A C 1
ATOM 689 O O . HIS A 1 87 ? -16.917 6.108 6.864 1.00 98.62 87 HIS A O 1
ATOM 695 N N . ILE A 1 88 ? -17.798 6.245 8.919 1.00 98.81 88 ILE A N 1
ATOM 696 C CA . ILE A 1 88 ? -17.774 4.789 9.155 1.00 98.81 88 ILE A CA 1
ATOM 697 C C . ILE A 1 88 ? -18.703 4.086 8.154 1.00 98.81 88 ILE A C 1
ATOM 699 O O . ILE A 1 88 ? -18.305 3.111 7.512 1.00 98.81 88 ILE A O 1
ATOM 703 N N . ARG A 1 89 ? -19.941 4.577 7.997 1.00 98.62 89 ARG A N 1
ATOM 704 C CA . ARG A 1 89 ? -20.921 4.013 7.049 1.00 98.62 89 ARG A CA 1
ATOM 705 C C . ARG A 1 89 ? -20.409 4.064 5.616 1.00 98.62 89 ARG A C 1
ATOM 707 O O . ARG A 1 89 ? -20.468 3.049 4.922 1.00 98.62 89 ARG A O 1
ATOM 714 N N . ASP A 1 90 ? -19.884 5.209 5.203 1.00 98.62 90 ASP A N 1
ATOM 715 C CA . ASP A 1 90 ? -19.384 5.405 3.846 1.00 98.62 90 ASP A CA 1
ATOM 716 C C . ASP A 1 90 ? -18.155 4.523 3.582 1.00 98.62 90 ASP A C 1
ATOM 718 O O . ASP A 1 90 ? -18.099 3.825 2.571 1.00 98.62 90 ASP A O 1
ATOM 722 N N . THR A 1 91 ? -17.235 4.424 4.545 1.00 98.75 91 THR A N 1
ATOM 723 C CA . THR A 1 91 ? -16.055 3.549 4.446 1.00 98.75 91 THR A CA 1
ATOM 724 C C . THR A 1 91 ? -16.453 2.081 4.302 1.00 98.75 91 THR A C 1
ATOM 726 O O . THR A 1 91 ? -15.918 1.380 3.449 1.00 98.75 91 THR A O 1
ATOM 729 N N . LEU A 1 92 ? -17.438 1.595 5.066 1.00 98.75 92 LEU A N 1
ATOM 730 C CA . LEU A 1 92 ? -17.939 0.218 4.942 1.00 98.75 92 LEU A CA 1
ATOM 731 C C . LEU A 1 92 ? -18.528 -0.078 3.556 1.00 98.75 92 LEU A C 1
ATOM 733 O O . LEU A 1 92 ? -18.347 -1.180 3.025 1.00 98.75 92 LEU A O 1
ATOM 737 N N . VAL A 1 93 ? -19.229 0.894 2.965 1.00 98.44 93 VAL A N 1
ATOM 738 C CA . VAL A 1 93 ? -19.760 0.781 1.600 1.00 98.44 93 VAL A CA 1
ATOM 739 C C . VAL A 1 93 ? -18.616 0.692 0.590 1.00 98.44 93 VAL A C 1
ATOM 741 O O . VAL A 1 93 ? -18.627 -0.211 -0.253 1.00 98.44 93 VAL A O 1
ATOM 744 N N . GLU A 1 94 ? -17.619 1.570 0.696 1.00 98.56 94 GLU A N 1
ATOM 745 C CA . GLU A 1 94 ? -16.483 1.604 -0.229 1.00 98.56 94 GLU A CA 1
ATOM 746 C C . GLU A 1 94 ? -15.575 0.373 -0.091 1.00 98.56 94 GLU A C 1
ATOM 748 O O . GLU A 1 94 ? -15.229 -0.225 -1.106 1.00 98.56 94 GLU A O 1
ATOM 753 N N . LEU A 1 95 ? -15.313 -0.128 1.123 1.00 98.50 95 LEU A N 1
ATOM 754 C CA . LEU A 1 95 ? -14.610 -1.404 1.341 1.00 98.50 95 LEU A CA 1
ATOM 755 C C . LEU A 1 95 ? -15.310 -2.566 0.620 1.00 98.50 95 LEU A C 1
ATOM 757 O O . LEU A 1 95 ? -14.678 -3.382 -0.056 1.00 98.50 95 LEU A O 1
ATOM 761 N N . GLY A 1 96 ? -16.640 -2.638 0.734 1.00 97.56 96 GLY A N 1
ATOM 762 C CA . GLY A 1 96 ? -17.432 -3.669 0.073 1.00 97.56 96 GLY A CA 1
ATOM 763 C C . GLY A 1 96 ? -17.415 -3.564 -1.456 1.00 97.56 96 GLY A C 1
ATOM 764 O O . GLY A 1 96 ? -17.417 -4.596 -2.136 1.00 97.56 96 GLY A O 1
ATOM 765 N N . LYS A 1 97 ? -17.403 -2.345 -2.008 1.00 97.38 97 LYS A N 1
ATOM 766 C CA . LYS A 1 97 ? -17.273 -2.104 -3.455 1.00 97.38 97 LYS A CA 1
ATOM 767 C C . LYS A 1 97 ? -15.869 -2.438 -3.946 1.00 97.38 97 LYS A C 1
ATOM 769 O O . LYS A 1 97 ? -15.743 -3.254 -4.855 1.00 97.38 97 LYS A O 1
ATOM 774 N N . ALA A 1 98 ? -14.841 -1.887 -3.303 1.00 97.19 98 ALA A N 1
ATOM 775 C CA . ALA A 1 98 ? -13.438 -2.096 -3.636 1.00 97.19 98 ALA A CA 1
ATOM 776 C C . ALA A 1 98 ? -13.106 -3.592 -3.715 1.00 97.19 98 ALA A C 1
ATOM 778 O O . ALA A 1 98 ? -12.599 -4.047 -4.744 1.00 97.19 98 ALA A O 1
ATOM 779 N N . TYR A 1 99 ? -13.518 -4.377 -2.708 1.00 97.19 99 TYR A N 1
ATOM 780 C CA . TYR A 1 99 ? -13.350 -5.830 -2.741 1.00 97.19 99 TYR A CA 1
ATOM 781 C C . TYR A 1 99 ? -14.114 -6.478 -3.907 1.00 97.19 99 TYR A C 1
ATOM 783 O O . TYR A 1 99 ? -13.575 -7.307 -4.628 1.00 97.19 99 TYR A O 1
ATOM 791 N N . LYS A 1 100 ? -15.369 -6.119 -4.183 1.00 96.38 100 LYS A N 1
ATOM 792 C CA . LYS A 1 100 ? -16.099 -6.742 -5.310 1.00 96.38 100 LYS A CA 1
ATOM 793 C C . LYS A 1 100 ? -15.475 -6.447 -6.678 1.00 96.38 100 LYS A C 1
ATOM 795 O O . LYS A 1 100 ? -15.695 -7.225 -7.608 1.00 96.38 100 LYS A O 1
ATOM 800 N N . GLU A 1 101 ? -14.720 -5.361 -6.789 1.00 96.00 101 GLU A N 1
ATOM 801 C CA . GLU A 1 101 ? -14.119 -4.886 -8.035 1.00 96.00 101 GLU A CA 1
ATOM 802 C C . GLU A 1 101 ? -12.663 -5.312 -8.264 1.00 96.00 101 GLU A C 1
ATOM 804 O O . GLU A 1 101 ? -12.087 -4.932 -9.276 1.00 96.00 101 GLU A O 1
ATOM 809 N N . GLY A 1 102 ? -12.078 -6.133 -7.387 1.00 96.31 102 GLY A N 1
ATOM 810 C CA . GLY A 1 102 ? -10.717 -6.659 -7.583 1.00 96.31 102 GLY A CA 1
ATOM 811 C C . GLY A 1 102 ? -9.632 -5.977 -6.746 1.00 96.31 102 GLY A C 1
ATOM 812 O O . GLY A 1 102 ? -8.517 -6.483 -6.694 1.00 96.31 102 GLY A O 1
ATOM 813 N N . ASN A 1 103 ? -9.954 -4.891 -6.035 1.00 98.06 103 ASN A N 1
ATOM 814 C CA . ASN A 1 103 ? -9.000 -4.186 -5.178 1.00 98.06 103 ASN A CA 1
ATOM 815 C C . ASN A 1 103 ? -8.757 -4.899 -3.845 1.00 98.06 103 ASN A C 1
ATOM 817 O O . ASN A 1 103 ? -9.668 -5.456 -3.234 1.00 98.06 103 ASN A O 1
ATOM 821 N N . GLU A 1 104 ? -7.532 -4.834 -3.355 1.00 98.44 104 GLU A N 1
ATOM 822 C CA . GLU A 1 104 ? -7.147 -5.439 -2.089 1.00 98.44 104 GLU A CA 1
ATOM 823 C C . GLU A 1 104 ? -7.468 -4.529 -0.901 1.00 98.44 104 GLU A C 1
ATOM 825 O O . GLU A 1 104 ? -7.278 -3.314 -0.970 1.00 98.44 104 GLU A O 1
ATOM 830 N N . ILE A 1 105 ? -7.886 -5.138 0.213 1.00 98.56 105 ILE A N 1
ATOM 831 C CA . ILE A 1 105 ? -7.922 -4.489 1.524 1.00 98.56 105 ILE A CA 1
ATOM 832 C C . ILE A 1 105 ? -6.745 -5.023 2.344 1.00 98.56 105 ILE A C 1
ATOM 834 O O . ILE A 1 105 ? -6.686 -6.213 2.643 1.00 98.56 105 ILE A O 1
ATOM 838 N N . GLY A 1 106 ? -5.809 -4.143 2.687 1.00 98.56 106 GLY A N 1
ATOM 839 C CA . GLY A 1 106 ? -4.707 -4.413 3.608 1.00 98.56 106 GLY A CA 1
ATOM 840 C C . GLY A 1 106 ? -4.962 -3.778 4.978 1.00 98.56 106 GLY A C 1
ATOM 841 O O . GLY A 1 106 ? -5.998 -3.151 5.198 1.00 98.56 106 GLY A O 1
ATOM 842 N N . THR A 1 107 ? -3.998 -3.884 5.893 1.00 98.75 107 THR A N 1
ATOM 843 C CA . THR A 1 107 ? -4.037 -3.172 7.180 1.00 98.75 107 THR A CA 1
ATOM 844 C C . THR A 1 107 ? -3.026 -2.027 7.251 1.00 98.75 107 THR A C 1
ATOM 846 O O . THR A 1 107 ? -1.868 -2.178 6.865 1.00 98.75 107 THR A O 1
ATOM 849 N N . HIS A 1 108 ? -3.463 -0.889 7.780 1.00 98.69 108 HIS A N 1
ATOM 850 C CA . HIS A 1 108 ? -2.598 0.167 8.309 1.00 98.69 108 HIS A CA 1
ATOM 851 C C . HIS A 1 108 ? -2.634 0.193 9.848 1.00 98.69 108 HIS A C 1
ATOM 853 O O . HIS A 1 108 ? -2.369 1.205 10.492 1.00 98.69 108 HIS A O 1
ATOM 859 N N . PHE A 1 109 ? -2.979 -0.953 10.443 1.00 98.69 109 PHE A N 1
ATOM 860 C CA . PHE A 1 109 ? -3.113 -1.167 11.881 1.00 98.69 109 PHE A CA 1
ATOM 861 C C . PHE A 1 109 ? -4.126 -0.197 12.503 1.00 98.69 109 PHE A C 1
ATOM 863 O O . PHE A 1 109 ? -5.200 -0.028 11.925 1.00 98.69 109 PHE A O 1
ATOM 870 N N . ASN A 1 110 ? -3.889 0.363 13.694 1.00 98.69 110 ASN A N 1
ATOM 871 C CA . ASN A 1 110 ? -4.911 1.124 14.416 1.00 98.69 110 ASN A CA 1
ATOM 872 C C . ASN A 1 110 ? -4.480 2.562 14.727 1.00 98.69 110 ASN A C 1
ATOM 874 O O . ASN A 1 110 ? -4.877 3.496 14.044 1.00 98.69 110 ASN A O 1
ATOM 878 N N . GLY A 1 111 ? -3.730 2.772 15.806 1.00 97.12 111 GLY A N 1
ATOM 879 C CA . GLY A 1 111 ? -3.614 4.088 16.441 1.00 97.12 111 GLY A CA 1
ATOM 880 C C . GLY A 1 111 ? -2.680 5.078 15.748 1.00 97.12 111 GLY A C 1
ATOM 881 O O . GLY A 1 111 ? -2.660 6.237 16.151 1.00 97.12 111 GLY A O 1
ATOM 882 N N . HIS A 1 112 ? -1.926 4.633 14.739 1.00 97.56 112 HIS A N 1
ATOM 883 C CA . HIS A 1 112 ? -0.977 5.435 13.959 1.00 97.56 112 HIS A CA 1
ATOM 884 C C . HIS A 1 112 ? 0.108 6.150 14.800 1.00 97.56 112 HIS A C 1
ATOM 886 O O . HIS A 1 112 ? 0.500 7.280 14.520 1.00 97.56 112 HIS A O 1
ATOM 892 N N . PHE A 1 113 ? 0.598 5.512 15.865 1.00 97.75 113 PHE A N 1
ATOM 893 C CA . PHE A 1 113 ? 1.666 6.085 16.691 1.00 97.75 113 PHE A CA 1
ATOM 894 C C . PHE A 1 113 ? 3.030 5.951 16.011 1.00 97.75 113 PHE A C 1
ATOM 896 O O . PHE A 1 113 ? 3.410 4.851 15.608 1.00 97.75 113 PHE A O 1
ATOM 903 N N . CYS A 1 114 ? 3.761 7.060 15.955 1.00 95.12 114 CYS A N 1
ATOM 904 C CA . CYS A 1 114 ? 5.094 7.164 15.368 1.00 95.12 114 CYS A CA 1
ATOM 905 C C . CYS A 1 114 ? 6.086 7.692 16.405 1.00 95.12 114 CYS A C 1
ATOM 907 O O . CYS A 1 114 ? 5.662 8.284 17.400 1.00 95.12 114 CYS A O 1
ATOM 909 N N . GLU A 1 115 ? 7.377 7.499 16.149 1.00 94.00 115 GLU A N 1
ATOM 910 C CA . GLU A 1 115 ? 8.475 7.923 17.017 1.00 94.00 115 GLU A CA 1
ATOM 911 C C . GLU A 1 115 ? 8.385 7.297 18.425 1.00 94.00 115 GLU A C 1
ATOM 913 O O . GLU A 1 115 ? 8.104 6.103 18.568 1.00 94.00 115 GLU A O 1
ATOM 918 N N . ASP A 1 116 ? 8.651 8.081 19.476 1.00 95.81 116 ASP A N 1
ATOM 919 C CA . ASP A 1 116 ? 8.649 7.630 20.867 1.00 95.81 116 ASP A CA 1
ATOM 920 C C . ASP A 1 116 ? 7.321 6.947 21.232 1.00 95.81 116 ASP A C 1
ATOM 922 O O . ASP A 1 116 ? 6.235 7.534 21.163 1.00 95.81 116 ASP A O 1
ATOM 926 N N . LYS A 1 117 ? 7.408 5.700 21.711 1.00 96.75 117 LYS A N 1
ATOM 927 C CA . LYS A 1 117 ? 6.263 4.821 22.019 1.00 96.75 117 LYS A CA 1
ATOM 928 C C . LYS A 1 117 ? 5.388 4.482 20.805 1.00 96.75 117 LYS A C 1
ATOM 930 O O . LYS A 1 117 ? 4.252 4.018 20.978 1.00 96.75 117 LYS A O 1
ATOM 935 N N . GLY A 1 118 ? 5.885 4.726 19.598 1.00 96.81 118 GLY A N 1
ATOM 936 C CA . GLY A 1 118 ? 5.326 4.263 18.338 1.00 96.81 118 GLY A CA 1
ATOM 937 C C . GLY A 1 118 ? 5.740 2.832 18.011 1.00 96.81 118 GLY A C 1
ATOM 938 O O . GLY A 1 118 ? 6.351 2.128 18.821 1.00 96.81 118 GLY A O 1
ATOM 939 N N . GLY A 1 119 ? 5.417 2.397 16.791 1.00 95.94 119 GLY A N 1
ATOM 940 C CA . GLY A 1 119 ? 5.683 1.032 16.327 1.00 95.94 119 GLY A CA 1
ATOM 941 C C . GLY A 1 119 ? 7.149 0.595 16.458 1.00 95.94 119 GLY A C 1
ATOM 942 O O . GLY A 1 119 ? 7.420 -0.596 16.648 1.00 95.94 119 GLY A O 1
ATOM 943 N N . GLY A 1 120 ? 8.089 1.548 16.403 1.00 96.50 120 GLY A N 1
ATOM 944 C CA . GLY A 1 120 ? 9.522 1.325 16.609 1.00 96.50 120 GLY A CA 1
ATOM 945 C C . GLY A 1 120 ? 9.896 0.781 17.994 1.00 96.50 120 GLY A C 1
ATOM 946 O O . GLY A 1 120 ? 10.810 -0.042 18.086 1.00 96.50 120 GLY A O 1
ATOM 947 N N . ASP A 1 121 ? 9.160 1.169 19.039 1.00 98.06 121 ASP A N 1
ATOM 948 C CA . ASP A 1 121 ? 9.420 0.777 20.432 1.00 98.06 121 ASP A CA 1
ATOM 949 C C . ASP A 1 121 ? 8.655 -0.481 20.860 1.00 98.06 121 ASP A C 1
ATOM 951 O O . ASP A 1 121 ? 9.009 -1.132 21.847 1.00 98.06 121 ASP A O 1
ATOM 955 N N . TRP A 1 122 ? 7.605 -0.845 20.121 1.00 98.50 122 TRP A N 1
ATOM 956 C CA . TRP A 1 122 ? 6.734 -1.954 20.488 1.00 98.50 122 TRP A CA 1
ATOM 957 C C . TRP A 1 122 ? 7.452 -3.304 20.407 1.00 98.50 122 TRP A C 1
ATOM 959 O O . TRP A 1 122 ? 8.116 -3.667 19.427 1.00 98.50 122 TRP A O 1
ATOM 969 N N . SER A 1 123 ? 7.262 -4.106 21.448 1.00 98.69 123 SER A N 1
ATOM 970 C CA . SER A 1 123 ? 7.646 -5.511 21.495 1.00 98.69 123 SER A CA 1
ATOM 971 C C . SER A 1 123 ? 6.825 -6.361 20.516 1.00 98.69 123 SER A C 1
ATOM 973 O O . SER A 1 123 ? 5.801 -5.944 19.978 1.00 98.69 123 SER A O 1
ATOM 975 N N . VAL A 1 124 ? 7.254 -7.609 20.302 1.00 98.75 124 VAL A N 1
ATOM 976 C CA . VAL A 1 124 ? 6.508 -8.568 19.467 1.00 98.75 124 VAL A CA 1
ATOM 977 C C . VAL A 1 124 ? 5.085 -8.779 20.004 1.00 98.75 124 VAL A C 1
ATOM 979 O O . VAL A 1 124 ? 4.139 -8.721 19.231 1.00 98.75 124 VAL A O 1
ATOM 982 N N . ALA A 1 125 ? 4.915 -8.937 21.321 1.00 98.81 125 ALA A N 1
ATOM 983 C CA . ALA A 1 125 ? 3.600 -9.138 21.938 1.00 98.81 125 ALA A CA 1
ATOM 984 C C . ALA A 1 125 ? 2.679 -7.910 21.803 1.00 98.81 125 ALA A C 1
ATOM 986 O O . ALA A 1 125 ? 1.460 -8.042 21.702 1.00 98.81 125 ALA A O 1
ATOM 987 N N . GLU A 1 126 ? 3.252 -6.708 21.783 1.00 98.81 126 GLU A N 1
ATOM 988 C CA . GLU A 1 126 ? 2.508 -5.469 21.550 1.00 98.81 126 GLU A CA 1
ATOM 989 C C . GLU A 1 126 ? 2.049 -5.349 20.096 1.00 98.81 126 GLU A C 1
ATOM 991 O O . GLU A 1 126 ? 0.886 -5.030 19.854 1.00 98.81 126 GLU A O 1
ATOM 996 N N . TRP A 1 127 ? 2.905 -5.712 19.137 1.00 98.75 127 TRP A N 1
ATOM 997 C CA . TRP A 1 127 ? 2.505 -5.838 17.734 1.00 98.75 127 TRP A CA 1
ATOM 998 C C . TRP A 1 127 ? 1.446 -6.928 17.516 1.00 98.75 127 TRP A C 1
ATOM 1000 O O . TRP A 1 127 ? 0.499 -6.709 16.764 1.00 98.75 127 TRP A O 1
ATOM 1010 N N . GLU A 1 128 ? 1.541 -8.074 18.199 1.00 98.81 128 GLU A N 1
ATOM 1011 C CA . GLU A 1 128 ? 0.490 -9.105 18.175 1.00 98.81 128 GLU A CA 1
ATOM 1012 C C . GLU A 1 128 ? -0.843 -8.551 18.700 1.00 98.81 128 GLU A C 1
ATOM 1014 O O . GLU A 1 128 ? -1.896 -8.791 18.109 1.00 98.81 128 GLU A O 1
ATOM 1019 N N . SER A 1 129 ? -0.815 -7.771 19.786 1.00 98.81 129 SER A N 1
ATOM 1020 C CA . SER A 1 129 ? -2.002 -7.092 20.318 1.00 98.81 129 SER A CA 1
ATOM 1021 C C . SER A 1 129 ? -2.596 -6.098 19.314 1.00 98.81 129 SER A C 1
ATOM 1023 O O . SER A 1 129 ? -3.812 -6.083 19.119 1.00 98.81 129 SER A O 1
ATOM 1025 N N . GLU A 1 130 ? -1.769 -5.283 18.657 1.00 98.81 130 GLU A N 1
ATOM 1026 C CA . GLU A 1 130 ? -2.214 -4.329 17.633 1.00 98.81 130 GLU A CA 1
ATOM 1027 C C . GLU A 1 130 ? -2.878 -5.049 16.445 1.00 98.81 130 GLU A C 1
ATOM 1029 O O . GLU A 1 130 ? -3.989 -4.691 16.040 1.00 98.81 130 GLU A O 1
ATOM 1034 N N . ILE A 1 131 ? -2.246 -6.115 15.943 1.00 98.88 131 ILE A N 1
ATOM 1035 C CA . ILE A 1 131 ? -2.787 -6.988 14.892 1.00 98.88 131 ILE A CA 1
ATOM 1036 C C . ILE A 1 131 ? -4.161 -7.536 15.301 1.00 98.88 131 ILE A C 1
ATOM 1038 O O . ILE A 1 131 ? -5.150 -7.337 14.594 1.00 98.88 131 ILE A O 1
ATOM 1042 N N . ASN A 1 132 ? -4.248 -8.189 16.462 1.00 98.81 132 ASN A N 1
ATOM 1043 C CA . ASN A 1 132 ? -5.480 -8.833 16.923 1.00 98.81 132 ASN A CA 1
ATOM 1044 C C . ASN A 1 132 ? -6.622 -7.822 17.105 1.00 98.81 132 ASN A C 1
ATOM 1046 O O . ASN A 1 132 ? -7.787 -8.125 16.835 1.00 98.81 132 ASN A O 1
ATOM 1050 N N . GLN A 1 133 ? -6.302 -6.607 17.556 1.00 98.88 133 GLN A N 1
ATOM 1051 C CA . GLN A 1 133 ? -7.280 -5.531 17.688 1.00 98.88 133 GLN A CA 1
ATOM 1052 C C . GLN A 1 133 ? -7.786 -5.048 16.330 1.00 98.88 133 GLN A C 1
ATOM 1054 O O . GLN A 1 133 ? -9.000 -4.912 16.179 1.00 98.88 133 GLN A O 1
ATOM 1059 N N . PHE A 1 134 ? -6.902 -4.882 15.339 1.00 98.88 134 PHE A N 1
ATOM 1060 C CA . PHE A 1 134 ? -7.304 -4.533 13.974 1.00 98.88 134 PHE A CA 1
ATOM 1061 C C . PHE A 1 134 ? -8.324 -5.543 13.431 1.00 98.88 134 PHE A C 1
ATOM 1063 O O . PHE A 1 134 ? -9.440 -5.158 13.071 1.00 98.88 134 PHE A O 1
ATOM 1070 N N . PHE A 1 135 ? -7.992 -6.840 13.454 1.00 98.81 135 PHE A N 1
ATOM 1071 C CA . PHE A 1 135 ? -8.907 -7.883 12.982 1.00 98.81 135 PHE A CA 1
ATOM 1072 C C . PHE A 1 135 ? -10.214 -7.880 13.777 1.00 98.81 135 PHE A C 1
ATOM 1074 O O . PHE A 1 135 ? -11.289 -7.900 13.182 1.00 98.81 135 PHE A O 1
ATOM 1081 N N . SER A 1 136 ? -10.155 -7.733 15.105 1.00 98.62 136 SER A N 1
ATOM 1082 C CA . SER A 1 136 ? -11.362 -7.647 15.929 1.00 98.62 136 SER A CA 1
ATOM 1083 C C . SER A 1 136 ? -12.245 -6.441 15.578 1.00 98.62 136 SER A C 1
ATOM 1085 O O . SER A 1 136 ? -13.464 -6.547 15.723 1.00 98.62 136 SER A O 1
ATOM 1087 N N . PHE A 1 137 ? -11.695 -5.295 15.167 1.00 98.81 137 PHE A N 1
ATOM 1088 C CA . PHE A 1 137 ? -12.506 -4.144 14.753 1.00 98.81 137 PHE A CA 1
ATOM 1089 C C . PHE A 1 137 ? -13.174 -4.378 13.403 1.00 98.81 137 PHE A C 1
ATOM 1091 O O . PHE A 1 137 ? -14.366 -4.099 13.269 1.00 98.81 137 PHE A O 1
ATOM 1098 N N . VAL A 1 138 ? -12.450 -4.957 12.443 1.00 98.62 138 VAL A N 1
ATOM 1099 C CA . VAL A 1 138 ? -13.006 -5.281 11.124 1.00 98.62 138 VAL A CA 1
ATOM 1100 C C . VAL A 1 138 ? -14.033 -6.411 11.210 1.00 98.62 138 VAL A C 1
ATOM 1102 O O . VAL A 1 138 ? -15.058 -6.349 10.551 1.00 98.62 138 VAL A O 1
ATOM 1105 N N . GLU A 1 139 ? -13.840 -7.429 12.044 1.00 98.25 139 GLU A N 1
ATOM 1106 C CA . GLU A 1 139 ? -14.826 -8.507 12.209 1.00 98.25 139 GLU A CA 1
ATOM 1107 C C . GLU A 1 139 ? -16.083 -8.041 12.949 1.00 98.25 139 GLU A C 1
ATOM 1109 O O . GLU A 1 139 ? -17.207 -8.404 12.595 1.00 98.25 139 GLU A O 1
ATOM 1114 N N . LYS A 1 140 ? -15.905 -7.232 14.001 1.00 98.12 140 LYS A N 1
ATOM 1115 C CA . LYS A 1 140 ? -16.987 -6.855 14.921 1.00 98.12 140 LYS A CA 1
ATOM 1116 C C . LYS A 1 140 ? -17.563 -5.477 14.638 1.00 98.12 140 LYS A C 1
ATOM 1118 O O . LYS A 1 140 ? -18.295 -4.971 15.489 1.00 98.12 140 LYS A O 1
ATOM 1123 N N . TRP A 1 141 ? -17.298 -4.879 13.473 1.00 98.44 141 TRP A N 1
ATOM 1124 C CA . TRP A 1 141 ? -17.790 -3.534 13.157 1.00 98.44 141 TRP A CA 1
ATOM 1125 C C . TRP A 1 141 ? -19.301 -3.424 13.397 1.00 98.44 141 TRP A C 1
ATOM 1127 O O . TRP A 1 141 ? -19.730 -2.499 14.070 1.00 98.44 141 TRP A O 1
ATOM 1137 N N . LYS A 1 142 ? -20.106 -4.420 12.990 1.00 98.19 142 LYS A N 1
ATOM 1138 C CA . LYS A 1 142 ? -21.565 -4.425 13.222 1.00 98.19 142 LYS A CA 1
ATOM 1139 C C . LYS A 1 142 ? -21.940 -4.349 14.696 1.00 98.19 142 LYS A C 1
ATOM 1141 O O . LYS A 1 142 ? -22.857 -3.623 15.063 1.00 98.19 142 LYS A O 1
ATOM 1146 N N . THR A 1 143 ? -21.245 -5.107 15.537 1.00 98.19 143 THR A N 1
ATOM 1147 C CA . THR A 1 143 ? -21.471 -5.110 16.986 1.00 98.19 143 THR A CA 1
ATOM 1148 C C . THR A 1 143 ? -21.049 -3.782 17.603 1.00 98.19 143 THR A C 1
ATOM 1150 O O . THR A 1 143 ? -21.743 -3.261 18.471 1.00 98.19 143 THR A O 1
ATOM 1153 N N . ASN A 1 144 ? -19.927 -3.226 17.146 1.00 98.25 144 ASN A N 1
ATOM 1154 C CA . ASN A 1 144 ? -19.386 -1.978 17.669 1.00 98.25 144 ASN A CA 1
ATOM 1155 C C . ASN A 1 144 ? -20.248 -0.774 17.264 1.00 98.25 144 ASN A C 1
ATOM 1157 O O . ASN A 1 144 ? -20.467 0.103 18.096 1.00 98.25 144 ASN A O 1
ATOM 1161 N N . THR A 1 145 ? -20.756 -0.746 16.026 1.00 98.38 145 THR A N 1
ATOM 1162 C CA . THR A 1 145 ? -21.597 0.340 15.496 1.00 98.38 145 THR A CA 1
ATOM 1163 C C . THR A 1 145 ? -23.082 0.196 15.809 1.00 98.38 145 THR A C 1
ATOM 1165 O O . THR A 1 145 ? -23.798 1.192 15.848 1.00 98.38 145 THR A O 1
ATOM 1168 N N . GLY A 1 146 ? -23.581 -1.029 15.988 1.00 98.06 146 GLY A N 1
ATOM 1169 C CA . GLY A 1 146 ? -25.015 -1.303 16.096 1.00 98.06 146 GLY A CA 1
ATOM 1170 C C . GLY A 1 146 ? -25.786 -1.135 14.780 1.00 98.06 146 GLY A C 1
ATOM 1171 O O . GLY A 1 146 ? -27.016 -1.154 14.792 1.00 98.06 146 GLY A O 1
ATOM 1172 N N . TYR A 1 147 ? -25.104 -0.967 13.642 1.00 98.00 147 TYR A N 1
ATOM 1173 C CA . TYR A 1 147 ? -25.762 -0.802 12.344 1.00 98.00 147 TYR A CA 1
ATOM 1174 C C . TYR A 1 147 ? -26.388 -2.120 11.878 1.00 98.00 147 TYR A C 1
ATOM 1176 O O . TYR A 1 147 ? -25.703 -3.124 11.668 1.00 98.00 147 TYR A O 1
ATOM 1184 N N . THR A 1 148 ? -27.704 -2.107 11.678 1.00 96.19 148 THR A N 1
ATOM 1185 C CA . THR A 1 148 ? -28.490 -3.261 11.209 1.00 96.19 148 THR A CA 1
ATOM 1186 C C . THR A 1 148 ? -28.898 -3.147 9.741 1.00 96.19 148 THR A C 1
ATOM 1188 O O . THR A 1 148 ? -29.315 -4.134 9.141 1.00 96.19 148 THR A O 1
ATOM 1191 N N . ASP A 1 149 ? -28.741 -1.963 9.153 1.00 97.25 149 ASP A N 1
ATOM 1192 C CA . ASP A 1 149 ? -29.184 -1.602 7.808 1.00 97.25 149 ASP A CA 1
ATOM 1193 C C . ASP A 1 149 ? -28.117 -1.811 6.720 1.00 97.25 149 ASP A C 1
ATOM 1195 O O . ASP A 1 149 ? -28.438 -1.819 5.532 1.00 97.25 149 ASP A O 1
ATOM 1199 N N . LEU A 1 150 ? -26.855 -2.035 7.103 1.00 97.12 150 LEU A N 1
ATOM 1200 C CA . LEU A 1 150 ? -25.756 -2.300 6.173 1.00 97.12 150 LEU A CA 1
ATOM 1201 C C . LEU A 1 150 ? -25.482 -3.814 6.007 1.00 97.12 150 LEU A C 1
ATOM 1203 O O . LEU A 1 150 ? -25.477 -4.573 6.991 1.00 97.12 150 LEU A O 1
ATOM 1207 N N . PRO A 1 151 ? -25.203 -4.296 4.777 1.00 96.12 151 PRO A N 1
ATOM 1208 C CA . PRO A 1 151 ? -24.802 -5.684 4.555 1.00 96.12 151 PRO A CA 1
ATOM 1209 C C . PRO A 1 151 ? -23.467 -5.986 5.249 1.00 96.12 151 PRO A C 1
ATOM 1211 O O . PRO A 1 151 ? -22.700 -5.084 5.570 1.00 96.12 151 PRO A O 1
ATOM 1214 N N . ALA A 1 152 ? -23.181 -7.265 5.508 1.00 96.50 152 ALA A N 1
ATOM 1215 C CA . ALA A 1 152 ? -21.839 -7.660 5.939 1.00 96.50 152 ALA A CA 1
ATOM 1216 C C . ALA A 1 152 ? -20.807 -7.349 4.841 1.00 96.50 152 ALA A C 1
ATOM 1218 O O . ALA A 1 152 ? -21.152 -7.320 3.654 1.00 96.50 152 ALA A O 1
ATOM 1219 N N . LEU A 1 153 ? -19.548 -7.142 5.241 1.00 97.44 153 LEU A N 1
ATOM 1220 C CA . LEU A 1 153 ? -18.451 -7.041 4.283 1.00 97.44 153 LEU A CA 1
ATOM 1221 C C . LEU A 1 153 ? -18.396 -8.336 3.453 1.00 97.44 153 LEU A C 1
ATOM 1223 O O . LEU A 1 153 ? -18.610 -9.422 3.995 1.00 97.44 153 LEU A O 1
ATOM 1227 N N . PRO A 1 154 ? -18.155 -8.253 2.135 1.00 96.94 154 PRO A N 1
ATOM 1228 C CA . PRO A 1 154 ? -18.214 -9.405 1.236 1.00 96.94 154 PRO A CA 1
ATOM 1229 C C . PRO A 1 154 ? -16.970 -10.309 1.317 1.00 96.94 154 PRO A C 1
ATOM 1231 O O . PRO A 1 154 ? -16.715 -11.065 0.381 1.00 96.94 154 PRO A O 1
ATOM 1234 N N . PHE A 1 155 ? -16.193 -10.205 2.394 1.00 96.25 155 PHE A N 1
ATOM 1235 C CA . PHE A 1 155 ? -14.919 -10.876 2.594 1.00 96.25 155 PHE A CA 1
ATOM 1236 C C . PHE A 1 155 ? -14.707 -11.198 4.078 1.00 96.25 155 PHE A C 1
ATOM 1238 O O . PHE A 1 155 ? -15.232 -10.504 4.950 1.00 96.25 155 PHE A O 1
ATOM 1245 N N . ASP A 1 156 ? -13.939 -12.251 4.350 1.00 96.56 156 ASP A N 1
ATOM 1246 C CA . ASP A 1 156 ? -13.464 -12.592 5.692 1.00 96.56 156 ASP A CA 1
ATOM 1247 C C . ASP A 1 156 ? -12.115 -11.896 5.911 1.00 96.56 156 ASP A C 1
ATOM 1249 O O . ASP A 1 156 ? -11.164 -12.216 5.188 1.00 96.56 156 ASP A O 1
ATOM 1253 N N . PRO A 1 157 ? -11.994 -10.943 6.855 1.00 97.00 157 PRO A N 1
ATOM 1254 C CA . PRO A 1 157 ? -10.748 -10.217 7.037 1.00 97.00 157 PRO A CA 1
ATOM 1255 C C . PRO A 1 157 ? -9.579 -11.155 7.347 1.00 97.00 157 PRO A C 1
ATOM 1257 O O . PRO A 1 157 ? -8.513 -10.938 6.787 1.00 97.00 157 PRO A O 1
ATOM 1260 N N . THR A 1 158 ? -9.773 -12.241 8.107 1.00 96.94 158 THR A N 1
ATOM 1261 C CA . THR A 1 158 ? -8.694 -13.177 8.500 1.00 96.94 158 THR A CA 1
ATOM 1262 C C . THR A 1 158 ? -8.049 -13.916 7.325 1.00 96.94 158 THR A C 1
ATOM 1264 O O . THR A 1 158 ? -6.931 -14.424 7.434 1.00 96.94 158 THR A O 1
ATOM 1267 N N . LYS A 1 159 ? -8.753 -13.970 6.190 1.00 95.62 159 LYS A N 1
ATOM 1268 C CA . LYS A 1 159 ? -8.315 -14.618 4.947 1.00 95.62 159 LYS A CA 1
ATOM 1269 C C . LYS A 1 159 ? -7.962 -13.639 3.845 1.00 95.62 159 LYS A C 1
ATOM 1271 O O . LYS A 1 159 ? -7.218 -13.982 2.930 1.00 95.62 159 LYS A O 1
ATOM 1276 N N . GLU A 1 160 ? -8.545 -12.448 3.890 1.00 96.25 160 GLU A N 1
ATOM 1277 C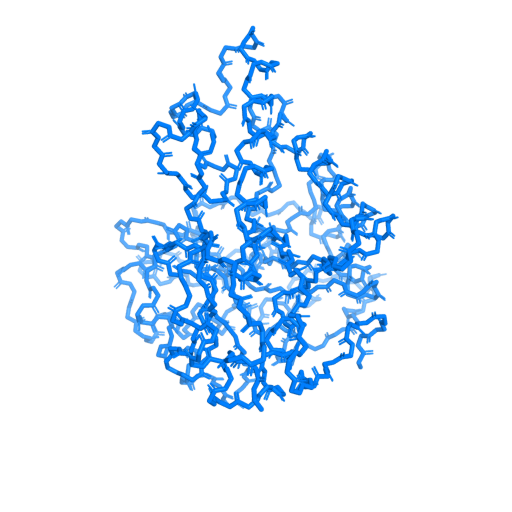 CA . GLU A 1 160 ? -8.512 -11.519 2.767 1.00 96.25 160 GLU A CA 1
ATOM 1278 C C . GLU A 1 160 ? -7.617 -10.306 3.039 1.00 96.25 160 GLU A C 1
ATOM 1280 O O . GLU A 1 160 ? -7.027 -9.787 2.092 1.00 96.25 160 GLU A O 1
ATOM 1285 N N . VAL A 1 161 ? -7.419 -9.928 4.310 1.00 98.25 161 VAL A N 1
ATOM 1286 C CA . VAL A 1 161 ? -6.386 -8.968 4.719 1.00 98.25 161 VAL A CA 1
ATOM 1287 C C . VAL A 1 161 ? -5.071 -9.715 4.903 1.00 98.25 161 VAL A C 1
ATOM 1289 O O . VAL A 1 161 ? -4.817 -10.329 5.937 1.00 98.25 161 VAL A O 1
ATOM 1292 N N . SER A 1 162 ? -4.247 -9.681 3.858 1.00 97.31 162 SER A N 1
ATOM 1293 C CA . SER A 1 162 ? -3.073 -10.552 3.725 1.00 97.31 162 SER A CA 1
ATOM 1294 C C . SER A 1 162 ? -1.728 -9.831 3.858 1.00 97.31 162 SER A C 1
ATOM 1296 O O . SER A 1 162 ? -0.664 -10.427 3.703 1.00 97.31 162 SER A O 1
ATOM 1298 N N . GLY A 1 163 ? -1.752 -8.543 4.176 1.00 98.44 163 GLY A N 1
ATOM 1299 C CA . GLY A 1 163 ? -0.557 -7.749 4.408 1.00 98.44 163 GLY A CA 1
ATOM 1300 C C . GLY A 1 163 ? -0.897 -6.361 4.914 1.00 98.44 163 GLY A C 1
ATOM 1301 O O . GLY A 1 163 ? -2.067 -5.980 5.032 1.00 98.44 163 GLY A O 1
ATOM 1302 N N . GLY A 1 164 ? 0.141 -5.606 5.243 1.00 98.19 164 GLY A N 1
ATOM 1303 C CA . GLY A 1 164 ? -0.015 -4.295 5.845 1.00 98.19 164 GLY A CA 1
ATOM 1304 C C . GLY A 1 164 ? 1.187 -3.395 5.649 1.00 98.19 164 GLY A C 1
ATOM 1305 O O . GLY A 1 164 ? 2.239 -3.834 5.182 1.00 98.19 164 GLY A O 1
ATOM 1306 N N . ARG A 1 165 ? 1.007 -2.136 6.034 1.00 98.56 165 ARG A N 1
ATOM 1307 C CA . ARG A 1 165 ? 2.079 -1.157 6.183 1.00 98.56 165 ARG A CA 1
ATOM 1308 C C . ARG A 1 165 ? 1.987 -0.553 7.574 1.00 98.56 165 ARG A C 1
ATOM 1310 O O . ARG A 1 165 ? 0.931 -0.057 7.954 1.00 98.56 165 ARG A O 1
ATOM 1317 N N . ALA A 1 166 ? 3.073 -0.606 8.330 1.00 98.06 166 ALA A N 1
ATOM 1318 C CA . ALA A 1 166 ? 3.170 0.015 9.637 1.00 98.06 166 ALA A CA 1
ATOM 1319 C C . ALA A 1 166 ? 3.082 1.542 9.493 1.00 98.06 166 ALA A C 1
ATOM 1321 O O . ALA A 1 166 ? 3.731 2.098 8.598 1.00 98.06 166 ALA A O 1
ATOM 1322 N N . PRO A 1 167 ? 2.321 2.227 10.363 1.00 97.06 167 PRO A N 1
ATOM 1323 C CA . PRO A 1 167 ? 2.383 3.674 10.503 1.00 97.06 167 PRO A CA 1
ATOM 1324 C C . PRO A 1 167 ? 3.825 4.175 10.558 1.00 97.06 167 PRO A C 1
ATOM 1326 O O . PRO A 1 167 ? 4.671 3.585 11.233 1.00 97.06 167 PRO A O 1
ATOM 1329 N N . CYS A 1 168 ? 4.105 5.227 9.789 1.00 94.94 168 CYS A N 1
ATOM 1330 C CA . CYS A 1 168 ? 5.430 5.842 9.669 1.00 94.94 168 CYS A CA 1
ATOM 1331 C C . CYS A 1 168 ? 6.579 4.905 9.236 1.00 94.94 168 CYS A C 1
ATOM 1333 O O . CYS A 1 168 ? 7.738 5.303 9.296 1.00 94.94 168 CYS A O 1
ATOM 1335 N N . LEU A 1 169 ? 6.279 3.694 8.738 1.00 95.62 169 LEU A N 1
ATOM 1336 C CA . LEU A 1 169 ? 7.268 2.680 8.332 1.00 95.62 169 LEU A CA 1
ATOM 1337 C C . LEU A 1 169 ? 8.173 2.211 9.488 1.00 95.62 169 LEU A C 1
ATOM 1339 O O . LEU A 1 169 ? 9.318 1.800 9.285 1.00 95.62 169 LEU A O 1
ATOM 1343 N N . GLU A 1 170 ? 7.666 2.262 10.719 1.00 94.81 170 GLU A N 1
ATOM 1344 C CA . GLU A 1 170 ? 8.432 1.930 11.919 1.00 94.81 170 GLU A CA 1
ATOM 1345 C C . GLU A 1 170 ? 8.117 0.525 12.452 1.00 94.81 170 GLU A C 1
ATOM 1347 O O . GLU A 1 170 ? 7.027 -0.015 12.281 1.00 94.81 170 GLU A O 1
ATOM 1352 N N . GLY A 1 171 ? 9.079 -0.090 13.148 1.00 95.50 171 GLY A N 1
ATOM 1353 C CA . GLY A 1 171 ? 8.826 -1.314 13.921 1.00 95.50 171 GLY A CA 1
ATOM 1354 C C . GLY A 1 171 ? 8.834 -2.636 13.147 1.00 95.50 171 GLY A C 1
ATOM 1355 O O . GLY A 1 171 ? 8.618 -3.689 13.757 1.00 95.50 171 GLY A O 1
ATOM 1356 N N . GLN A 1 172 ? 9.150 -2.626 11.843 1.00 96.31 172 GLN A N 1
ATOM 1357 C CA . GLN A 1 172 ? 9.051 -3.800 10.957 1.00 96.31 172 GLN A CA 1
ATOM 1358 C C . GLN A 1 172 ? 9.670 -5.079 11.557 1.00 96.31 172 GLN A C 1
ATOM 1360 O O . GLN A 1 172 ? 9.080 -6.155 11.500 1.00 96.31 172 GLN A O 1
ATOM 1365 N N . LYS A 1 173 ? 10.849 -4.989 12.185 1.00 96.81 173 LYS A N 1
ATOM 1366 C CA . LYS A 1 173 ? 11.554 -6.158 12.743 1.00 96.81 173 LYS A CA 1
ATOM 1367 C C . LYS A 1 173 ? 10.720 -6.946 13.762 1.00 96.81 173 LYS A C 1
ATOM 1369 O O . LYS A 1 173 ? 10.783 -8.177 13.769 1.00 96.81 173 LYS A O 1
ATOM 1374 N N . ASN A 1 174 ? 10.001 -6.262 14.651 1.00 98.31 174 ASN A N 1
ATOM 1375 C CA . ASN A 1 174 ? 9.134 -6.922 15.630 1.00 98.31 174 ASN A CA 1
ATOM 1376 C C . ASN A 1 174 ? 7.766 -7.240 15.024 1.00 98.31 174 ASN A C 1
ATOM 1378 O O . ASN A 1 174 ? 7.236 -8.316 15.300 1.00 98.31 174 ASN A O 1
ATOM 1382 N N . LEU A 1 175 ? 7.258 -6.381 14.135 1.00 98.56 175 LEU A N 1
ATOM 1383 C CA . LEU A 1 175 ? 6.029 -6.628 13.387 1.00 98.56 175 LEU A CA 1
ATOM 1384 C C . LEU A 1 175 ? 6.083 -7.944 12.597 1.00 98.56 175 LEU A C 1
ATOM 1386 O O . LEU A 1 175 ? 5.181 -8.763 12.722 1.00 98.56 175 LEU A O 1
ATOM 1390 N N . LEU A 1 176 ? 7.159 -8.216 11.854 1.00 98.50 176 LEU A N 1
ATOM 1391 C CA . LEU A 1 176 ? 7.302 -9.458 11.083 1.00 98.50 176 LEU A CA 1
ATOM 1392 C C . LEU A 1 176 ? 7.267 -10.711 11.969 1.00 98.50 176 LEU A C 1
ATOM 1394 O O . LEU A 1 176 ? 6.699 -11.738 11.595 1.00 98.50 176 LEU A O 1
ATOM 1398 N N . LYS A 1 177 ? 7.837 -10.632 13.175 1.00 98.56 177 LYS A N 1
ATOM 1399 C CA . LYS A 1 177 ? 7.766 -11.727 14.152 1.00 98.56 177 LYS A CA 1
ATOM 1400 C C . LYS A 1 177 ? 6.351 -11.903 14.696 1.00 98.56 177 LYS A C 1
ATOM 1402 O O . LYS A 1 177 ? 5.926 -13.041 14.867 1.00 98.56 177 LYS A O 1
ATOM 1407 N N . ALA A 1 178 ? 5.628 -10.809 14.922 1.00 98.69 178 ALA A N 1
ATOM 1408 C CA . ALA A 1 178 ? 4.233 -10.836 15.352 1.00 98.69 178 ALA A CA 1
ATOM 1409 C C . ALA A 1 178 ? 3.308 -11.389 14.254 1.00 98.69 178 ALA A C 1
ATOM 1411 O O . ALA A 1 178 ? 2.451 -12.230 14.527 1.00 98.69 178 ALA A O 1
ATOM 1412 N N . MET A 1 179 ? 3.526 -11.004 12.992 1.00 98.62 179 MET A N 1
ATOM 1413 C CA . MET A 1 179 ? 2.844 -11.594 11.835 1.00 98.62 179 MET A CA 1
ATOM 1414 C C . MET A 1 179 ? 3.085 -13.105 11.782 1.00 98.62 179 MET A C 1
ATOM 1416 O O . MET A 1 179 ? 2.146 -13.890 11.706 1.00 98.62 179 MET A O 1
ATOM 1420 N N . LYS A 1 180 ? 4.338 -13.546 11.929 1.00 98.31 180 LYS A N 1
ATOM 1421 C CA . LYS A 1 180 ? 4.678 -14.974 11.988 1.00 98.31 180 LYS A CA 1
ATOM 1422 C C . LYS A 1 180 ? 4.027 -15.699 13.172 1.00 98.31 180 LYS A C 1
ATOM 1424 O O . LYS A 1 180 ? 3.575 -16.829 13.006 1.00 98.31 180 LYS A O 1
ATOM 1429 N N . ALA A 1 181 ? 3.960 -15.074 14.347 1.00 98.06 181 ALA A N 1
ATOM 1430 C CA . ALA A 1 181 ? 3.313 -15.643 15.533 1.00 98.06 181 ALA A CA 1
ATOM 1431 C C . ALA A 1 181 ? 1.788 -15.787 15.367 1.00 98.06 181 ALA A C 1
ATOM 1433 O O . ALA A 1 181 ? 1.195 -16.739 15.876 1.00 98.06 181 ALA A O 1
ATOM 1434 N N . THR A 1 182 ? 1.171 -14.884 14.603 1.00 98.25 182 THR A N 1
ATOM 1435 C CA . THR A 1 182 ? -0.272 -14.864 14.315 1.00 98.25 182 THR A CA 1
ATOM 1436 C C . THR A 1 182 ? -0.650 -15.559 13.000 1.00 98.25 182 THR A C 1
ATOM 1438 O O . THR A 1 182 ? -1.827 -15.646 12.665 1.00 98.25 182 THR A O 1
ATOM 1441 N N . ALA A 1 183 ? 0.310 -16.145 12.276 1.00 97.06 183 ALA A N 1
ATOM 1442 C CA . ALA A 1 183 ? 0.092 -16.765 10.961 1.00 97.06 183 ALA A CA 1
ATOM 1443 C C . ALA A 1 183 ? -0.808 -18.019 10.970 1.00 97.06 183 ALA A C 1
ATOM 1445 O O . ALA A 1 183 ? -1.194 -18.518 9.916 1.00 97.06 183 ALA A O 1
ATOM 1446 N N . LYS A 1 184 ? -1.130 -18.563 12.151 1.00 96.44 184 LYS A N 1
ATOM 1447 C CA . LYS A 1 184 ? -2.138 -19.630 12.298 1.00 96.44 184 LYS A CA 1
ATOM 1448 C C . LYS A 1 184 ? -3.575 -19.093 12.211 1.00 96.44 184 LYS A C 1
ATOM 1450 O O . LYS A 1 184 ? -4.481 -19.855 11.887 1.00 96.44 184 LYS A O 1
ATOM 1455 N N . ASP A 1 185 ? -3.756 -17.814 12.533 1.00 97.62 185 ASP A N 1
ATOM 1456 C CA . ASP A 1 185 ? -5.049 -17.138 12.617 1.00 97.62 185 ASP A CA 1
ATOM 1457 C C . ASP A 1 185 ? -5.274 -16.251 11.379 1.00 97.62 185 ASP A C 1
ATOM 1459 O O . ASP A 1 185 ? -6.395 -16.180 10.874 1.00 97.62 185 ASP A O 1
ATOM 1463 N N . TYR A 1 186 ? -4.205 -15.645 10.843 1.00 97.94 186 TYR A N 1
ATOM 1464 C CA . TYR A 1 186 ? -4.258 -14.703 9.720 1.00 97.94 186 TYR A CA 1
ATOM 1465 C C . TYR A 1 186 ? -3.347 -15.122 8.561 1.00 97.94 186 TYR A C 1
ATOM 1467 O O . TYR A 1 186 ? -2.182 -15.473 8.761 1.00 97.94 186 TYR A O 1
ATOM 1475 N N . ASP A 1 187 ? -3.861 -15.040 7.333 1.00 95.62 187 ASP A N 1
ATOM 1476 C CA . ASP A 1 187 ? -3.163 -15.498 6.124 1.00 95.62 187 ASP A CA 1
ATOM 1477 C C . ASP A 1 187 ? -2.173 -14.435 5.591 1.00 95.62 187 ASP A C 1
ATOM 1479 O O . ASP A 1 187 ? -2.341 -13.890 4.499 1.00 95.62 187 ASP A O 1
ATOM 1483 N N . TRP A 1 188 ? -1.120 -14.127 6.358 1.00 98.06 188 TRP A N 1
ATOM 1484 C CA . TRP A 1 188 ? -0.090 -13.157 5.962 1.00 98.06 188 TRP A CA 1
ATOM 1485 C C . TRP A 1 188 ? 0.707 -13.597 4.724 1.00 98.06 188 TRP A C 1
ATOM 1487 O O . TRP A 1 188 ? 1.206 -14.721 4.627 1.00 98.06 188 TRP A O 1
ATOM 1497 N N . ARG A 1 189 ? 0.879 -12.673 3.780 1.00 98.06 189 ARG A N 1
ATOM 1498 C CA . ARG A 1 189 ? 1.557 -12.861 2.489 1.00 98.06 189 ARG A CA 1
ATOM 1499 C C . ARG A 1 189 ? 2.701 -11.875 2.307 1.00 98.06 189 ARG A C 1
ATOM 1501 O O . ARG A 1 189 ? 3.712 -12.248 1.709 1.00 98.06 189 ARG A O 1
ATOM 1508 N N . TYR A 1 190 ? 2.559 -10.652 2.814 1.00 98.75 190 TYR A N 1
ATOM 1509 C CA . TYR A 1 190 ? 3.561 -9.601 2.667 1.00 98.75 190 TYR A CA 1
ATOM 1510 C C . TYR A 1 190 ? 3.525 -8.562 3.796 1.00 98.75 190 TYR A C 1
ATOM 1512 O O . TYR A 1 190 ? 2.532 -8.424 4.509 1.00 98.75 190 TYR A O 1
ATOM 1520 N N . ASP A 1 191 ? 4.602 -7.790 3.888 1.00 98.50 191 ASP A N 1
ATOM 1521 C CA . ASP A 1 191 ? 4.699 -6.534 4.625 1.00 98.50 191 ASP A CA 1
ATOM 1522 C C . ASP A 1 191 ? 5.229 -5.435 3.688 1.00 98.50 191 ASP A C 1
ATOM 1524 O O . ASP A 1 191 ? 6.070 -5.697 2.827 1.00 98.50 191 ASP A O 1
ATOM 1528 N N . ALA A 1 192 ? 4.721 -4.212 3.838 1.00 98.00 192 ALA A N 1
ATOM 1529 C CA . ALA A 1 192 ? 5.085 -3.055 3.019 1.00 98.00 192 ALA A CA 1
ATOM 1530 C C . ALA A 1 192 ? 5.701 -1.906 3.843 1.00 98.00 192 ALA A C 1
ATOM 1532 O O . ALA A 1 192 ? 5.529 -0.734 3.491 1.00 98.00 192 ALA A O 1
ATOM 1533 N N . SER A 1 193 ? 6.384 -2.244 4.945 1.00 96.50 193 SER A N 1
ATOM 1534 C CA . SER A 1 193 ? 6.832 -1.315 5.996 1.00 96.50 193 SER A CA 1
ATOM 1535 C C . SER A 1 193 ? 8.348 -1.108 6.069 1.00 96.50 193 SER A C 1
ATOM 1537 O O . SER A 1 193 ? 8.812 -0.331 6.895 1.00 96.50 193 SER A O 1
ATOM 1539 N N . SER A 1 194 ? 9.143 -1.824 5.270 1.00 91.62 194 SER A N 1
ATOM 1540 C CA . SER A 1 194 ? 10.609 -1.686 5.270 1.00 91.62 194 SER A CA 1
ATOM 1541 C C . SER A 1 194 ? 11.047 -0.257 4.913 1.00 91.62 194 SER A C 1
ATOM 1543 O O . SER A 1 194 ? 10.353 0.446 4.175 1.00 91.62 194 SER A O 1
ATOM 1545 N N . SER A 1 195 ? 12.227 0.156 5.401 1.00 81.50 195 SER A N 1
ATOM 1546 C CA . SER A 1 195 ? 12.772 1.533 5.383 1.00 81.50 195 SER A CA 1
ATOM 1547 C C . SER A 1 195 ? 13.070 2.119 3.992 1.00 81.50 195 SER A C 1
ATOM 1549 O O . SER A 1 195 ? 13.738 3.143 3.862 1.00 81.50 195 SER A O 1
ATOM 1551 N N . GLY A 1 196 ? 12.595 1.462 2.943 1.00 79.56 196 GLY A N 1
ATOM 1552 C CA . GLY A 1 196 ? 12.763 1.853 1.561 1.00 79.56 196 GLY A CA 1
ATOM 1553 C C . GLY A 1 196 ? 14.027 1.302 0.912 1.00 79.56 196 GLY A C 1
ATOM 1554 O O . GLY A 1 196 ? 15.057 1.115 1.559 1.00 79.56 196 GLY A O 1
ATOM 1555 N N . ASN A 1 197 ? 13.957 1.021 -0.389 1.00 82.19 197 ASN A N 1
ATOM 1556 C CA . ASN A 1 197 ? 15.101 0.519 -1.155 1.00 82.19 197 ASN A CA 1
ATOM 1557 C C . ASN A 1 197 ? 15.074 1.022 -2.608 1.00 82.19 197 ASN A C 1
ATOM 1559 O O . ASN A 1 197 ? 14.122 1.655 -3.064 1.00 82.19 197 ASN A O 1
ATOM 1563 N N . LEU A 1 198 ? 16.128 0.740 -3.368 1.00 89.81 198 LEU A N 1
ATOM 1564 C CA . LEU A 1 198 ? 16.101 0.852 -4.820 1.00 89.81 198 LEU A CA 1
ATOM 1565 C C . LEU A 1 198 ? 15.031 -0.074 -5.421 1.00 89.81 198 LEU A C 1
ATOM 1567 O O . LEU A 1 198 ? 14.563 -1.022 -4.792 1.00 89.81 198 LEU A O 1
ATOM 1571 N N . GLN A 1 199 ? 14.662 0.193 -6.672 1.00 94.50 199 GLN A N 1
ATOM 1572 C CA . GLN A 1 199 ? 13.652 -0.574 -7.403 1.00 94.50 199 GLN A CA 1
ATOM 1573 C C . GLN A 1 199 ? 14.213 -1.933 -7.865 1.00 94.50 199 GLN A C 1
ATOM 1575 O O . GLN A 1 199 ? 14.522 -2.136 -9.041 1.00 94.50 199 GLN A O 1
ATOM 1580 N N . ILE A 1 200 ? 14.386 -2.841 -6.907 1.00 95.50 200 ILE A N 1
ATOM 1581 C CA . ILE A 1 200 ? 14.832 -4.224 -7.092 1.00 95.50 200 ILE A CA 1
ATOM 1582 C C . ILE A 1 200 ? 13.660 -5.192 -6.917 1.00 95.50 200 ILE A C 1
ATOM 1584 O O . ILE A 1 200 ? 12.627 -4.854 -6.335 1.00 95.50 200 ILE A O 1
ATOM 1588 N N . TRP A 1 201 ? 13.811 -6.413 -7.429 1.00 97.56 201 TRP A N 1
ATOM 1589 C CA . TRP A 1 201 ? 12.792 -7.445 -7.249 1.00 97.56 201 TRP A CA 1
ATOM 1590 C C . TRP A 1 201 ? 12.643 -7.847 -5.763 1.00 97.56 201 TRP A C 1
ATOM 1592 O O . TRP A 1 201 ? 13.648 -7.923 -5.055 1.00 97.56 201 TRP A O 1
ATOM 1602 N N . PRO A 1 202 ? 11.422 -8.141 -5.278 1.00 96.88 202 PRO A N 1
ATOM 1603 C CA . PRO A 1 202 ? 11.193 -8.474 -3.869 1.00 96.88 202 PRO A CA 1
ATOM 1604 C C . PRO A 1 202 ? 11.836 -9.789 -3.409 1.00 96.88 202 PRO A C 1
ATOM 1606 O O . PRO A 1 202 ? 12.007 -10.735 -4.188 1.00 96.88 202 PRO A O 1
ATOM 1609 N N . ASN A 1 203 ? 12.141 -9.877 -2.114 1.00 96.19 203 ASN A N 1
ATOM 1610 C CA . ASN A 1 203 ? 12.515 -11.105 -1.408 1.00 96.19 203 ASN A CA 1
ATOM 1611 C C . ASN A 1 203 ? 11.515 -11.394 -0.268 1.00 96.19 203 ASN A C 1
ATOM 1613 O O . ASN A 1 203 ? 10.560 -10.645 -0.073 1.00 96.19 203 ASN A O 1
ATOM 1617 N N . LYS A 1 204 ? 11.711 -12.504 0.456 1.00 96.75 204 LYS A N 1
ATOM 1618 C CA . LYS A 1 204 ? 10.936 -12.806 1.666 1.00 96.75 204 LYS A CA 1
ATOM 1619 C C . LYS A 1 204 ? 11.756 -12.525 2.921 1.00 96.75 204 LYS A C 1
ATOM 1621 O O . LYS A 1 204 ? 12.889 -12.997 3.012 1.00 96.75 204 LYS A O 1
ATOM 1626 N N . ASN A 1 205 ? 11.134 -11.879 3.903 1.00 94.69 205 ASN A N 1
ATOM 1627 C CA . ASN A 1 205 ? 11.651 -11.677 5.255 1.00 94.69 205 ASN A CA 1
ATOM 1628 C C . ASN A 1 205 ? 10.698 -12.358 6.245 1.00 94.69 205 ASN A C 1
ATOM 1630 O O . ASN A 1 205 ? 9.488 -12.191 6.157 1.00 94.69 205 ASN A O 1
ATOM 1634 N N . GLU A 1 206 ? 11.224 -13.191 7.150 1.00 95.00 206 GLU A N 1
ATOM 1635 C CA . GLU A 1 206 ? 10.414 -13.976 8.110 1.00 95.00 206 GLU A CA 1
ATOM 1636 C C . GLU A 1 206 ? 9.261 -14.798 7.480 1.00 95.00 206 GLU A C 1
ATOM 1638 O O . GLU A 1 206 ? 8.307 -15.171 8.155 1.00 95.00 206 GLU A O 1
ATOM 1643 N N . GLY A 1 207 ? 9.373 -15.149 6.193 1.00 94.81 207 GLY A N 1
ATOM 1644 C CA . GLY A 1 207 ? 8.405 -15.989 5.475 1.00 94.81 207 GLY A CA 1
ATOM 1645 C C . GLY A 1 207 ? 7.343 -15.234 4.667 1.00 94.81 207 GLY A C 1
ATOM 1646 O O . GLY A 1 207 ? 6.662 -15.870 3.862 1.00 94.81 207 GLY A O 1
ATOM 1647 N N . VAL A 1 208 ? 7.256 -13.907 4.795 1.00 98.25 208 VAL A N 1
ATOM 1648 C CA . VAL A 1 208 ? 6.365 -13.041 4.000 1.00 98.25 208 VAL A CA 1
ATOM 1649 C C . VAL A 1 208 ? 7.168 -12.216 2.995 1.00 98.25 208 VAL A C 1
ATOM 1651 O O . VAL A 1 208 ? 8.363 -12.003 3.191 1.00 98.25 208 VAL A O 1
ATOM 1654 N N . TRP A 1 209 ? 6.551 -11.781 1.897 1.00 98.50 209 TRP A N 1
ATOM 1655 C CA . TRP A 1 209 ? 7.199 -10.894 0.925 1.00 98.50 209 TRP A CA 1
ATOM 1656 C C . TRP A 1 209 ? 7.464 -9.502 1.517 1.00 98.50 209 TRP A C 1
ATOM 1658 O O . TRP A 1 209 ? 6.604 -8.949 2.191 1.00 98.50 209 TRP A O 1
ATOM 1668 N N . ASP A 1 210 ? 8.640 -8.936 1.248 1.00 97.88 210 ASP A N 1
ATOM 1669 C CA . ASP A 1 210 ? 9.005 -7.567 1.630 1.00 97.88 210 ASP A CA 1
ATOM 1670 C C . ASP A 1 210 ? 8.775 -6.617 0.448 1.00 97.88 210 ASP A C 1
ATOM 1672 O O . ASP A 1 210 ? 9.412 -6.747 -0.603 1.00 97.88 210 ASP A O 1
ATOM 1676 N N . PHE A 1 211 ? 7.849 -5.671 0.610 1.00 97.94 211 PHE A N 1
ATOM 1677 C CA . PHE A 1 211 ? 7.445 -4.705 -0.413 1.00 97.94 211 PHE A CA 1
ATOM 1678 C C . PHE A 1 211 ? 7.690 -3.252 0.045 1.00 97.94 211 PHE A C 1
ATOM 1680 O O . PHE A 1 211 ? 6.737 -2.497 0.257 1.00 97.94 211 PHE A O 1
ATOM 1687 N N . PRO A 1 212 ? 8.960 -2.832 0.205 1.00 94.56 212 PRO A N 1
ATOM 1688 C CA . PRO A 1 212 ? 9.303 -1.488 0.671 1.00 94.56 212 PRO A CA 1
ATOM 1689 C C . PRO A 1 212 ? 8.855 -0.410 -0.315 1.00 94.56 212 PRO A C 1
ATOM 1691 O O . PRO A 1 212 ? 8.889 -0.626 -1.524 1.00 94.56 212 PRO A O 1
ATOM 1694 N N . LEU A 1 213 ? 8.570 0.804 0.161 1.00 95.94 213 LEU A N 1
ATOM 1695 C CA . LEU A 1 213 ? 8.548 1.961 -0.741 1.00 95.94 213 LEU A CA 1
ATOM 1696 C C . LEU A 1 213 ? 9.899 2.114 -1.449 1.00 95.94 213 LEU A C 1
ATOM 1698 O O . LEU A 1 213 ? 10.947 1.718 -0.944 1.00 95.94 213 LEU A O 1
ATOM 1702 N N . GLN A 1 214 ? 9.887 2.670 -2.653 1.00 95.50 214 GLN A N 1
ATOM 1703 C CA . GLN A 1 214 ? 11.068 2.674 -3.503 1.00 95.50 214 GLN A CA 1
ATOM 1704 C C . GLN A 1 214 ? 11.608 4.075 -3.720 1.00 95.50 214 GLN A C 1
ATOM 1706 O O . GLN A 1 214 ? 10.867 5.045 -3.833 1.00 95.50 214 GLN A O 1
ATOM 1711 N N . LEU A 1 215 ? 12.926 4.166 -3.828 1.00 95.56 215 LEU A N 1
ATOM 1712 C CA . LEU A 1 215 ? 13.629 5.399 -4.135 1.00 95.56 215 LEU A CA 1
ATOM 1713 C C . LEU A 1 215 ? 13.397 5.823 -5.597 1.00 95.56 215 LEU A C 1
ATOM 1715 O O . LEU A 1 215 ? 13.858 5.165 -6.539 1.00 95.56 215 LEU A O 1
ATOM 1719 N N . LEU A 1 216 ? 12.695 6.942 -5.779 1.00 95.81 216 LEU A N 1
ATOM 1720 C CA . LEU A 1 216 ? 12.481 7.603 -7.065 1.00 95.81 216 LEU A CA 1
ATOM 1721 C C . LEU A 1 216 ? 13.498 8.729 -7.263 1.00 95.81 216 LEU A C 1
ATOM 1723 O O . LEU A 1 216 ? 13.906 9.358 -6.287 1.00 95.81 216 LEU A O 1
ATOM 1727 N N . PRO A 1 217 ? 13.893 9.036 -8.508 1.00 93.25 217 PRO A N 1
ATOM 1728 C CA . PRO A 1 217 ? 14.685 10.223 -8.797 1.00 93.25 217 PRO A CA 1
ATOM 1729 C C . PRO A 1 217 ? 13.825 11.485 -8.686 1.00 93.25 217 PRO A C 1
ATOM 1731 O O . PRO A 1 217 ? 12.878 11.660 -9.445 1.00 93.25 217 PRO A O 1
ATOM 1734 N N . TYR A 1 218 ? 14.181 12.375 -7.764 1.00 90.81 218 TYR A N 1
ATOM 1735 C CA . TYR A 1 218 ? 13.533 13.676 -7.603 1.00 90.81 218 TYR A CA 1
ATOM 1736 C C . TYR A 1 218 ? 14.321 14.759 -8.346 1.00 90.81 218 TYR A C 1
ATOM 1738 O O . TYR A 1 218 ? 15.544 14.668 -8.490 1.00 90.81 218 TYR A O 1
ATOM 1746 N N . GLU A 1 219 ? 13.611 15.778 -8.840 1.00 87.25 219 GLU A N 1
ATOM 1747 C CA . GLU A 1 219 ? 14.183 16.925 -9.564 1.00 87.25 219 GLU A CA 1
ATOM 1748 C C . GLU A 1 219 ? 15.122 16.534 -10.724 1.00 87.25 219 GLU A C 1
ATOM 1750 O O . GLU A 1 219 ? 16.202 17.104 -10.892 1.00 87.25 219 GLU A O 1
ATOM 1755 N N . GLY A 1 220 ? 14.747 15.527 -11.519 1.00 81.06 220 GLY A N 1
ATOM 1756 C CA . GLY A 1 220 ? 15.596 15.038 -12.613 1.00 81.06 220 GLY A CA 1
ATOM 1757 C C . GLY A 1 220 ? 16.834 14.268 -12.137 1.00 81.06 220 GLY A C 1
ATOM 1758 O O . GLY A 1 220 ? 17.834 14.205 -12.848 1.00 81.06 220 GLY A O 1
ATOM 1759 N N . GLY A 1 221 ? 16.782 13.691 -10.932 1.00 86.81 221 GLY A N 1
ATOM 1760 C CA . GLY A 1 221 ? 17.815 12.804 -10.396 1.00 86.81 221 GLY A CA 1
ATOM 1761 C C . GLY A 1 221 ? 18.823 13.462 -9.455 1.00 86.81 221 GLY A C 1
ATOM 1762 O O . GLY A 1 221 ? 19.832 12.832 -9.148 1.00 86.81 221 GLY A O 1
ATOM 1763 N N . LYS A 1 222 ? 18.566 14.683 -8.967 1.00 89.31 222 LYS A N 1
ATOM 1764 C CA . LYS A 1 222 ? 19.449 15.343 -7.987 1.00 89.31 222 LYS A CA 1
ATOM 1765 C C . LYS A 1 222 ? 19.538 14.583 -6.666 1.00 89.31 222 LYS A C 1
ATOM 1767 O O . LYS A 1 222 ? 20.599 14.550 -6.052 1.00 89.31 222 LYS A O 1
ATOM 1772 N N . PHE A 1 223 ? 18.432 13.984 -6.236 1.00 92.88 223 PHE A N 1
ATOM 1773 C CA . PHE A 1 223 ? 18.378 13.130 -5.055 1.00 92.88 223 PHE A CA 1
ATOM 1774 C C . PHE A 1 223 ? 17.371 11.993 -5.251 1.00 92.88 223 PHE A C 1
ATOM 1776 O O . PHE A 1 223 ? 16.673 11.929 -6.270 1.00 92.88 223 PHE A O 1
ATOM 1783 N N . GLN A 1 224 ? 17.338 11.061 -4.298 1.00 93.38 224 GLN A N 1
ATOM 1784 C CA . GLN A 1 224 ? 16.338 10.002 -4.252 1.00 93.38 224 GLN A CA 1
ATOM 1785 C C . GLN A 1 224 ? 15.415 10.198 -3.047 1.00 93.38 224 GLN A C 1
ATOM 1787 O O . GLN A 1 224 ? 15.903 10.380 -1.934 1.00 93.38 224 GLN A O 1
ATOM 1792 N N . GLY A 1 225 ? 14.105 10.124 -3.266 1.00 93.56 225 GLY A N 1
ATOM 1793 C CA . GLY A 1 225 ? 13.085 10.147 -2.213 1.00 93.56 225 GLY A CA 1
ATOM 1794 C C . GLY A 1 225 ? 12.156 8.944 -2.337 1.00 93.56 225 GLY A C 1
ATOM 1795 O O . GLY A 1 225 ? 12.068 8.348 -3.413 1.00 93.56 225 GLY A O 1
ATOM 1796 N N . LEU A 1 226 ? 11.479 8.564 -1.252 1.00 96.38 226 LEU A N 1
ATOM 1797 C CA . LEU A 1 226 ? 10.528 7.451 -1.295 1.00 96.38 226 LEU A CA 1
ATOM 1798 C C . LEU A 1 226 ? 9.367 7.756 -2.250 1.00 96.38 226 LEU A C 1
ATOM 1800 O O . LEU A 1 226 ? 8.991 8.910 -2.470 1.00 96.38 226 LEU A O 1
ATOM 1804 N N . SER A 1 227 ? 8.805 6.698 -2.822 1.00 96.62 227 SER A N 1
ATOM 1805 C CA . SER A 1 227 ? 7.686 6.715 -3.758 1.00 96.62 227 SER A CA 1
ATOM 1806 C C . SER A 1 227 ? 6.341 6.940 -3.066 1.00 96.62 227 SER A C 1
ATOM 1808 O O . SER A 1 227 ? 5.398 6.174 -3.268 1.00 96.62 227 SER A O 1
ATOM 1810 N N . MET A 1 228 ? 6.271 7.976 -2.232 1.00 96.62 228 MET A N 1
ATOM 1811 C CA . MET A 1 228 ? 5.087 8.336 -1.468 1.00 96.62 228 MET A CA 1
ATOM 1812 C C . MET A 1 228 ? 4.808 9.834 -1.526 1.00 96.62 228 MET A C 1
ATOM 1814 O O . MET A 1 228 ? 5.729 10.646 -1.468 1.00 96.62 228 MET A O 1
ATOM 1818 N N . ASP A 1 229 ? 3.532 10.194 -1.640 1.00 96.88 229 ASP A N 1
ATOM 1819 C CA . ASP A 1 229 ? 3.049 11.580 -1.671 1.00 96.88 229 ASP A CA 1
ATOM 1820 C C . ASP A 1 229 ? 3.550 12.442 -0.502 1.00 96.88 229 ASP A C 1
ATOM 1822 O O . ASP A 1 229 ? 3.989 13.568 -0.730 1.00 96.88 229 ASP A O 1
ATOM 1826 N N . PHE A 1 230 ? 3.595 11.900 0.718 1.00 96.06 230 PHE A N 1
ATOM 1827 C CA . PHE A 1 230 ? 4.157 12.581 1.887 1.00 96.06 230 PHE A CA 1
ATOM 1828 C C . PHE A 1 230 ? 5.620 13.001 1.675 1.00 96.06 230 PHE A C 1
ATOM 1830 O O . PHE A 1 230 ? 6.030 14.086 2.079 1.00 96.06 230 PHE A O 1
ATOM 1837 N N . ASN A 1 231 ? 6.425 12.187 0.987 1.00 96.06 231 ASN A N 1
ATOM 1838 C CA . ASN A 1 231 ? 7.808 12.554 0.691 1.00 96.06 231 ASN A CA 1
ATOM 1839 C C . ASN A 1 231 ? 7.896 13.669 -0.356 1.00 96.06 231 ASN A C 1
ATOM 1841 O O . ASN A 1 231 ? 8.829 14.468 -0.297 1.00 96.06 231 ASN A O 1
ATOM 1845 N N . PHE A 1 232 ? 6.944 13.776 -1.284 1.00 97.12 232 PHE A N 1
ATOM 1846 C CA . PHE A 1 232 ? 6.859 14.950 -2.155 1.00 97.12 232 PHE A CA 1
ATOM 1847 C C . PHE A 1 232 ? 6.466 16.196 -1.369 1.00 97.12 232 PHE A C 1
ATOM 1849 O O . PHE A 1 232 ? 7.131 17.219 -1.520 1.00 97.12 232 PHE A O 1
ATOM 1856 N N . LEU A 1 233 ? 5.469 16.084 -0.485 1.00 97.38 233 LEU A N 1
ATOM 1857 C CA . LEU A 1 233 ? 5.062 17.148 0.432 1.00 97.38 233 LEU A CA 1
ATOM 1858 C C . LEU A 1 233 ? 6.247 17.690 1.230 1.00 97.38 233 LEU A C 1
ATOM 1860 O O . LEU A 1 233 ? 6.600 18.859 1.086 1.00 97.38 233 LEU A O 1
ATOM 1864 N N . ALA A 1 234 ? 6.912 16.824 1.994 1.00 95.81 234 ALA A N 1
ATOM 1865 C CA . ALA A 1 234 ? 8.011 17.214 2.870 1.00 95.81 234 ALA A CA 1
ATOM 1866 C C . ALA A 1 234 ? 9.166 17.886 2.105 1.00 95.81 234 ALA A C 1
ATOM 1868 O O . ALA A 1 234 ? 9.746 18.861 2.578 1.00 95.81 234 ALA A O 1
ATOM 1869 N N . ASN A 1 235 ? 9.484 17.418 0.892 1.00 95.19 235 ASN A N 1
ATOM 1870 C CA . ASN A 1 235 ? 10.552 18.010 0.079 1.00 95.19 235 ASN A CA 1
ATOM 1871 C C . ASN A 1 235 ? 10.157 19.333 -0.600 1.00 95.19 235 ASN A C 1
ATOM 1873 O O . ASN A 1 235 ? 11.037 20.088 -1.009 1.00 95.19 235 ASN A O 1
ATOM 1877 N N . GLN A 1 236 ? 8.863 19.613 -0.757 1.00 96.06 236 GLN A N 1
ATOM 1878 C CA . GLN A 1 236 ? 8.369 20.787 -1.480 1.00 96.06 236 GLN A CA 1
ATOM 1879 C C . GLN A 1 236 ? 7.919 21.909 -0.541 1.00 96.06 236 GLN A C 1
ATOM 1881 O O . GLN A 1 236 ? 8.247 23.071 -0.784 1.00 96.06 236 GLN A O 1
ATOM 1886 N N . SER A 1 237 ? 7.213 21.575 0.541 1.00 96.44 237 SER A N 1
ATOM 1887 C CA . SER A 1 237 ? 6.651 22.536 1.498 1.00 96.44 237 SER A CA 1
ATOM 1888 C C . SER A 1 237 ? 7.090 22.316 2.951 1.00 96.44 237 SER A C 1
ATOM 1890 O O . SER A 1 237 ? 6.613 23.034 3.833 1.00 96.44 237 SER A O 1
ATOM 1892 N N . GLY A 1 238 ? 8.025 21.395 3.215 1.00 94.75 238 GLY A N 1
ATOM 1893 C CA . GLY A 1 238 ? 8.513 21.110 4.567 1.00 94.75 238 GLY A CA 1
ATOM 1894 C C . GLY A 1 238 ? 7.398 20.570 5.461 1.00 94.75 238 GLY A C 1
ATOM 1895 O O . GLY A 1 238 ? 6.637 19.700 5.048 1.00 94.75 238 GLY A O 1
ATOM 1896 N N . ASP A 1 239 ? 7.268 21.134 6.661 1.00 91.75 239 ASP A N 1
ATOM 1897 C CA . ASP A 1 239 ? 6.242 20.733 7.637 1.00 91.75 239 ASP A CA 1
ATOM 1898 C C . ASP A 1 239 ? 4.844 21.308 7.327 1.00 91.75 239 ASP A C 1
ATOM 1900 O O . ASP A 1 239 ? 3.882 21.024 8.040 1.00 91.75 239 ASP A O 1
ATOM 1904 N N . SER A 1 240 ? 4.707 22.147 6.290 1.00 95.38 240 SER A N 1
ATOM 1905 C CA . SER A 1 240 ? 3.412 22.719 5.910 1.00 95.38 240 SER A CA 1
ATOM 1906 C C . SER A 1 240 ? 2.655 21.801 4.956 1.00 95.38 240 SER A C 1
ATOM 1908 O O . SER A 1 240 ? 3.146 21.482 3.872 1.00 95.38 240 SER A O 1
ATOM 1910 N N . THR A 1 241 ? 1.413 21.469 5.313 1.00 96.06 241 THR A N 1
ATOM 1911 C CA . THR A 1 241 ? 0.426 20.828 4.427 1.00 96.06 241 THR A CA 1
ATOM 1912 C C . THR A 1 241 ? -0.250 21.815 3.466 1.00 96.06 241 THR A C 1
ATOM 1914 O O . THR A 1 241 ? -0.976 21.395 2.564 1.00 96.06 241 THR A O 1
ATOM 1917 N N . GLU A 1 242 ? -0.004 23.117 3.643 1.00 97.19 242 GLU A N 1
ATOM 1918 C CA . GLU A 1 242 ? -0.531 24.230 2.848 1.00 97.19 242 GLU A CA 1
ATOM 1919 C C . GLU A 1 242 ? 0.620 25.187 2.483 1.00 97.19 242 GLU A C 1
ATOM 1921 O O . GLU A 1 242 ? 0.755 26.291 3.014 1.00 97.19 242 GLU A O 1
ATOM 1926 N N . GLY A 1 243 ? 1.536 24.723 1.631 1.00 97.00 243 GLY A N 1
ATOM 1927 C CA . GLY A 1 243 ? 2.637 25.529 1.100 1.00 97.00 243 GLY A CA 1
ATOM 1928 C C . GLY A 1 243 ? 2.169 26.675 0.190 1.00 97.00 243 GLY A C 1
ATOM 1929 O O . GLY A 1 243 ? 0.979 26.917 0.019 1.00 97.00 243 GLY A O 1
ATOM 1930 N N . ASP A 1 244 ? 3.114 27.390 -0.431 1.00 97.56 244 ASP A N 1
ATOM 1931 C CA . ASP A 1 244 ? 2.803 28.507 -1.338 1.00 97.56 244 ASP A CA 1
ATOM 1932 C C . ASP A 1 244 ? 1.963 28.039 -2.551 1.00 97.56 244 ASP A C 1
ATOM 1934 O O . ASP A 1 244 ? 2.487 27.323 -3.414 1.00 97.56 244 ASP A O 1
ATOM 1938 N N . PRO A 1 245 ? 0.694 28.477 -2.699 1.00 98.00 245 PRO A N 1
ATOM 1939 C CA . PRO A 1 245 ? -0.156 28.055 -3.810 1.00 98.00 245 PRO A CA 1
ATOM 1940 C C . PRO A 1 245 ? 0.389 28.433 -5.192 1.00 98.00 245 PRO A C 1
ATOM 1942 O O . PRO A 1 245 ? 0.063 27.774 -6.181 1.00 98.00 245 PRO A O 1
ATOM 1945 N N . ALA A 1 246 ? 1.249 29.457 -5.292 1.00 98.25 246 ALA A N 1
ATOM 1946 C CA . ALA A 1 246 ? 1.901 29.821 -6.550 1.00 98.25 246 ALA A CA 1
ATOM 1947 C C . ALA A 1 246 ? 2.873 28.734 -7.047 1.00 98.25 246 ALA A C 1
ATOM 1949 O O . ALA A 1 246 ? 3.191 28.685 -8.239 1.00 98.25 246 ALA A O 1
ATOM 1950 N N . LYS A 1 247 ? 3.325 27.845 -6.154 1.00 98.31 247 LYS A N 1
ATOM 1951 C CA . LYS A 1 247 ? 4.222 26.727 -6.459 1.00 98.31 247 LYS A CA 1
ATOM 1952 C C . LYS A 1 247 ? 3.508 25.434 -6.832 1.00 98.31 247 LYS A C 1
ATOM 1954 O O . LYS A 1 247 ? 4.124 24.579 -7.465 1.00 98.31 247 LYS A O 1
ATOM 1959 N N . TYR A 1 248 ? 2.216 25.302 -6.535 1.00 98.44 248 TYR A N 1
ATOM 1960 C CA . TYR A 1 248 ? 1.453 24.073 -6.775 1.00 98.44 248 TYR A CA 1
ATOM 1961 C C . TYR A 1 248 ? 1.565 23.537 -8.217 1.00 98.44 248 TYR A C 1
ATOM 1963 O O . TYR A 1 248 ? 1.840 22.346 -8.365 1.00 98.44 248 TYR A O 1
ATOM 1971 N N . PRO A 1 249 ? 1.469 24.354 -9.291 1.00 98.25 249 PRO A N 1
ATOM 1972 C CA . PRO A 1 249 ? 1.633 23.840 -10.656 1.00 98.25 249 PRO A CA 1
ATOM 1973 C C . PRO A 1 249 ? 3.038 23.286 -10.942 1.00 98.25 249 PRO A C 1
ATOM 1975 O O . PRO A 1 249 ? 3.196 22.328 -11.700 1.00 98.25 249 PRO A O 1
ATOM 1978 N N . GLU A 1 250 ? 4.071 23.895 -10.353 1.00 97.62 250 GLU A N 1
ATOM 1979 C CA . GLU A 1 250 ? 5.459 23.443 -10.476 1.00 97.62 250 GLU A CA 1
ATOM 1980 C C . GLU A 1 250 ? 5.647 22.105 -9.749 1.00 97.62 250 GLU A C 1
ATOM 1982 O O . GLU A 1 250 ? 6.166 21.149 -10.328 1.00 97.62 250 GLU A O 1
ATOM 1987 N N . TRP A 1 251 ? 5.171 22.023 -8.508 1.00 97.94 251 TRP A N 1
ATOM 1988 C CA . TRP A 1 251 ? 5.270 20.847 -7.647 1.00 97.94 251 TRP A CA 1
ATOM 1989 C C . TRP A 1 251 ? 4.465 19.647 -8.150 1.00 97.94 251 TRP A C 1
ATOM 1991 O O . TRP A 1 251 ? 4.962 18.520 -8.101 1.00 97.94 251 TRP A O 1
ATOM 2001 N N . GLU A 1 252 ? 3.270 19.869 -8.705 1.00 98.44 252 GLU A N 1
ATOM 2002 C CA . GLU A 1 252 ? 2.482 18.825 -9.371 1.00 98.44 252 GLU A CA 1
ATOM 2003 C C . GLU A 1 252 ? 3.271 18.232 -10.548 1.00 98.44 252 GLU A C 1
ATOM 2005 O O . GLU A 1 252 ? 3.479 17.020 -10.638 1.00 98.44 252 GLU A O 1
ATOM 2010 N N . LYS A 1 253 ? 3.814 19.092 -11.422 1.00 97.69 253 LYS A N 1
ATOM 2011 C CA . LYS A 1 253 ? 4.618 18.654 -12.569 1.00 97.69 253 LYS A CA 1
ATOM 2012 C C . LYS A 1 253 ? 5.870 17.888 -12.137 1.00 97.69 253 LYS A C 1
ATOM 2014 O O . LYS A 1 253 ? 6.215 16.889 -12.768 1.00 97.69 253 LYS A O 1
ATOM 2019 N N . GLN A 1 254 ? 6.554 18.351 -11.090 1.00 97.25 254 GLN A N 1
ATOM 2020 C CA . GLN A 1 254 ? 7.716 17.660 -10.525 1.00 97.25 254 GLN A CA 1
ATOM 2021 C C . GLN A 1 254 ? 7.338 16.280 -9.980 1.00 97.25 254 GLN A C 1
ATOM 2023 O O . GLN A 1 254 ? 8.036 15.311 -10.263 1.00 97.25 254 GLN A O 1
ATOM 2028 N N . THR A 1 255 ? 6.217 16.175 -9.266 1.00 98.00 255 THR A N 1
ATOM 2029 C CA . THR A 1 255 ? 5.716 14.909 -8.713 1.00 98.00 255 THR A CA 1
ATOM 2030 C C . THR A 1 255 ? 5.442 13.894 -9.822 1.00 98.00 255 THR A C 1
ATOM 2032 O O . THR A 1 255 ? 5.960 12.775 -9.791 1.00 98.00 255 THR A O 1
ATOM 2035 N N . VAL A 1 256 ? 4.697 14.297 -10.861 1.00 98.38 256 VAL A N 1
ATOM 2036 C CA . VAL A 1 256 ? 4.439 13.445 -12.034 1.00 98.38 256 VAL A CA 1
ATOM 2037 C C . VAL A 1 256 ? 5.747 13.023 -12.706 1.00 98.38 256 VAL A C 1
ATOM 2039 O O . VAL A 1 256 ? 5.906 11.850 -13.041 1.00 98.38 256 VAL A O 1
ATOM 2042 N N . ALA A 1 257 ? 6.693 13.949 -12.892 1.00 97.88 257 ALA A N 1
ATOM 2043 C CA . ALA A 1 257 ? 7.979 13.645 -13.514 1.00 97.88 257 ALA A CA 1
ATOM 2044 C C . ALA A 1 257 ? 8.764 12.587 -12.725 1.00 97.88 257 ALA A C 1
ATOM 2046 O O . ALA A 1 257 ? 9.181 11.593 -13.314 1.00 97.88 257 ALA A O 1
ATOM 2047 N N . SER A 1 258 ? 8.881 12.728 -11.402 1.00 97.94 258 SER A N 1
ATOM 2048 C CA . SER A 1 258 ? 9.593 11.765 -10.552 1.00 97.94 258 SER A CA 1
ATOM 2049 C C . SER A 1 258 ? 8.968 10.366 -10.595 1.00 97.94 258 SER A C 1
ATOM 2051 O O . SER A 1 258 ? 9.685 9.367 -10.713 1.00 97.94 258 SER A O 1
ATOM 2053 N N . TYR A 1 259 ? 7.632 10.267 -10.563 1.00 98.31 259 TYR A N 1
ATOM 2054 C CA . TYR A 1 259 ? 6.942 8.983 -10.733 1.00 98.31 259 TYR A CA 1
ATOM 2055 C C . TYR A 1 259 ? 7.201 8.366 -12.109 1.00 98.31 259 TYR A C 1
ATOM 2057 O O . TYR A 1 259 ? 7.486 7.169 -12.212 1.00 98.31 259 TYR A O 1
ATOM 2065 N N . MET A 1 260 ? 7.141 9.170 -13.173 1.00 98.25 260 MET A N 1
ATOM 2066 C CA . MET A 1 260 ? 7.393 8.698 -14.533 1.00 98.25 260 MET A CA 1
ATOM 2067 C C . MET A 1 260 ? 8.854 8.296 -14.753 1.00 98.25 260 MET A C 1
ATOM 2069 O O . MET A 1 260 ? 9.104 7.316 -15.454 1.00 98.25 260 MET A O 1
ATOM 2073 N N . ASP A 1 261 ? 9.812 8.986 -14.140 1.00 97.56 261 ASP A N 1
ATOM 2074 C CA . ASP A 1 261 ? 11.231 8.639 -14.204 1.00 97.56 261 ASP A CA 1
ATOM 2075 C C . ASP A 1 261 ? 11.510 7.318 -13.483 1.00 97.56 261 ASP A C 1
ATOM 2077 O O . ASP A 1 261 ? 12.176 6.437 -14.037 1.00 97.56 261 ASP A O 1
ATOM 2081 N N . GLY A 1 262 ? 10.933 7.125 -12.293 1.00 97.44 262 GLY A N 1
ATOM 2082 C CA . GLY A 1 262 ? 10.974 5.841 -11.596 1.00 97.44 262 GLY A CA 1
ATOM 2083 C C . GLY A 1 262 ? 10.334 4.717 -12.411 1.00 97.44 262 GLY A C 1
ATOM 2084 O O . GLY A 1 262 ? 10.930 3.650 -12.561 1.00 97.44 262 GLY A O 1
ATOM 2085 N N . PHE A 1 263 ? 9.162 4.956 -13.005 1.00 98.38 263 PHE A N 1
ATOM 2086 C CA . PHE A 1 263 ? 8.516 3.996 -13.901 1.00 98.38 263 PHE A CA 1
ATOM 2087 C C . PHE A 1 263 ? 9.394 3.655 -15.108 1.00 98.38 263 PHE A C 1
ATOM 2089 O O . PHE A 1 263 ? 9.600 2.480 -15.409 1.00 98.38 263 PHE A O 1
ATOM 2096 N N . ASN A 1 264 ? 9.944 4.659 -15.792 1.00 98.00 264 ASN A N 1
ATOM 2097 C CA . ASN A 1 264 ? 10.778 4.460 -16.973 1.00 98.00 264 ASN A CA 1
ATOM 2098 C C . ASN A 1 264 ? 12.052 3.672 -16.638 1.00 98.00 264 ASN A C 1
ATOM 2100 O O . ASN A 1 264 ? 12.440 2.811 -17.433 1.00 98.00 264 ASN A O 1
ATOM 2104 N N . ARG A 1 265 ? 12.652 3.909 -15.459 1.00 97.50 265 ARG A N 1
ATOM 2105 C CA . ARG A 1 265 ? 13.836 3.183 -14.974 1.00 97.50 265 ARG A CA 1
ATOM 2106 C C . ARG A 1 265 ? 13.621 1.669 -15.023 1.00 97.50 265 ARG A C 1
ATOM 2108 O O . ARG A 1 265 ? 14.415 0.962 -15.638 1.00 97.50 265 ARG A O 1
ATOM 2115 N N . VAL A 1 266 ? 12.520 1.181 -14.452 1.00 98.12 266 VAL A N 1
ATOM 2116 C CA . VAL A 1 266 ? 12.220 -0.261 -14.402 1.00 98.12 266 VAL A CA 1
ATOM 2117 C C . VAL A 1 266 ? 11.532 -0.783 -15.663 1.00 98.12 266 VAL A C 1
ATOM 2119 O O . VAL A 1 266 ? 11.814 -1.898 -16.104 1.00 98.12 266 VAL A O 1
ATOM 2122 N N . TYR A 1 267 ? 10.697 0.027 -16.319 1.00 98.62 267 TYR A N 1
ATOM 2123 C CA . TYR A 1 267 ? 9.953 -0.389 -17.510 1.00 98.62 267 TYR A CA 1
ATOM 2124 C C . TYR A 1 267 ? 10.867 -0.669 -18.709 1.00 98.62 267 TYR A C 1
ATOM 2126 O O . TYR A 1 267 ? 10.623 -1.614 -19.481 1.00 98.62 267 TYR A O 1
ATOM 2134 N N . TYR A 1 268 ? 11.923 0.130 -18.873 1.00 98.00 268 TYR A N 1
ATOM 2135 C CA . TYR A 1 268 ? 12.952 -0.097 -19.889 1.00 98.00 268 TYR A CA 1
ATOM 2136 C C . TYR A 1 268 ? 14.136 -0.931 -19.377 1.00 98.00 268 TYR A C 1
ATOM 2138 O O . TYR A 1 268 ? 14.893 -1.435 -20.203 1.00 98.00 268 TYR A O 1
ATOM 2146 N N . GLY A 1 269 ? 14.250 -1.120 -18.059 1.00 97.94 269 GLY A N 1
ATOM 2147 C CA . GLY A 1 269 ? 15.300 -1.895 -17.399 1.00 97.94 269 GLY A CA 1
ATOM 2148 C C . GLY A 1 269 ? 14.806 -3.216 -16.804 1.00 97.94 269 GLY A C 1
ATOM 2149 O O . GLY A 1 269 ? 14.267 -4.074 -17.514 1.00 97.94 269 GLY A O 1
ATOM 2150 N N . SER A 1 270 ? 15.006 -3.367 -15.491 1.00 98.12 270 SER A N 1
ATOM 2151 C CA . SER A 1 270 ? 14.970 -4.648 -14.765 1.00 98.12 270 SER A CA 1
ATOM 2152 C C . SER A 1 270 ? 13.592 -5.293 -14.649 1.00 98.12 270 SER A C 1
ATOM 2154 O O . SER A 1 270 ? 13.483 -6.444 -14.215 1.00 98.12 270 SER A O 1
ATOM 2156 N N . ARG A 1 271 ? 12.529 -4.555 -14.993 1.00 98.62 271 ARG A N 1
ATOM 2157 C CA . ARG A 1 271 ? 11.128 -4.933 -14.772 1.00 98.62 271 ARG A CA 1
ATOM 2158 C C . ARG A 1 271 ? 10.762 -5.213 -13.318 1.00 98.62 271 ARG A C 1
ATOM 2160 O O . ARG A 1 271 ? 9.693 -5.770 -13.081 1.00 98.62 271 ARG A O 1
ATOM 2167 N N . ALA A 1 272 ? 11.593 -4.791 -12.361 1.00 98.31 272 ALA A N 1
ATOM 2168 C CA . ALA A 1 272 ? 11.212 -4.801 -10.957 1.00 98.31 272 ALA A CA 1
ATOM 2169 C C . ALA A 1 272 ? 9.872 -4.060 -10.772 1.00 98.31 272 ALA A C 1
ATOM 2171 O O . ALA A 1 272 ? 9.615 -3.068 -11.471 1.00 98.31 272 ALA A O 1
ATOM 2172 N N . PRO A 1 273 ? 8.993 -4.545 -9.878 1.00 98.44 273 PRO A N 1
ATOM 2173 C CA . PRO A 1 273 ? 7.720 -3.888 -9.622 1.00 98.44 273 PRO A CA 1
ATOM 2174 C C . PRO A 1 273 ? 7.960 -2.460 -9.122 1.00 98.44 273 PRO A C 1
ATOM 2176 O O . PRO A 1 273 ? 8.905 -2.223 -8.371 1.00 98.44 273 PRO A O 1
ATOM 2179 N N . LEU A 1 274 ? 7.112 -1.522 -9.544 1.00 98.56 274 LEU A N 1
ATOM 2180 C CA . LEU A 1 274 ? 7.090 -0.161 -9.012 1.00 98.56 274 LEU A CA 1
ATOM 2181 C C . LEU A 1 274 ? 6.024 -0.060 -7.923 1.00 98.56 274 LEU A C 1
ATOM 2183 O O . LEU A 1 274 ? 4.854 -0.318 -8.196 1.00 98.56 274 LEU A O 1
ATOM 2187 N N . PHE A 1 275 ? 6.418 0.347 -6.724 1.00 98.56 275 PHE A N 1
ATOM 2188 C CA . PHE A 1 275 ? 5.507 0.560 -5.599 1.00 98.56 275 PHE A CA 1
ATOM 2189 C C . PHE A 1 275 ? 5.276 2.048 -5.378 1.00 98.56 275 PHE A C 1
ATOM 2191 O O . PHE A 1 275 ? 6.244 2.794 -5.270 1.00 98.56 275 PHE A O 1
ATOM 2198 N N . ILE A 1 276 ? 4.018 2.483 -5.322 1.00 98.44 276 ILE A N 1
ATOM 2199 C CA . ILE A 1 276 ? 3.626 3.878 -5.087 1.00 98.44 276 ILE A CA 1
ATOM 2200 C C . ILE A 1 276 ? 2.646 3.904 -3.914 1.00 98.44 276 ILE A C 1
ATOM 2202 O O . ILE A 1 276 ? 1.545 3.363 -4.022 1.00 98.44 276 ILE A O 1
ATOM 2206 N N . GLY A 1 277 ? 3.058 4.501 -2.797 1.00 97.75 277 GLY A N 1
ATOM 2207 C CA . GLY A 1 277 ? 2.212 4.699 -1.621 1.00 97.75 277 GLY A CA 1
ATOM 2208 C C . GLY A 1 277 ? 1.596 6.091 -1.601 1.00 97.75 277 GLY A C 1
ATOM 2209 O O . GLY A 1 277 ? 2.206 7.040 -2.074 1.00 97.75 277 GLY A O 1
ATOM 2210 N N . ASN A 1 278 ? 0.391 6.218 -1.066 1.00 98.25 278 ASN A N 1
ATOM 2211 C CA . ASN A 1 278 ? -0.313 7.491 -0.986 1.00 98.25 278 ASN A CA 1
ATOM 2212 C C . ASN A 1 278 ? -1.188 7.545 0.264 1.00 98.25 278 ASN A C 1
ATOM 2214 O O . ASN A 1 278 ? -1.502 6.506 0.845 1.00 98.25 278 ASN A O 1
ATOM 2218 N N . HIS A 1 279 ? -1.651 8.739 0.598 1.00 97.38 279 HIS A N 1
ATOM 2219 C CA . HIS A 1 279 ? -2.652 9.016 1.615 1.00 97.38 279 HIS A CA 1
ATOM 2220 C C . HIS A 1 279 ? -3.904 9.602 0.953 1.00 97.38 279 HIS A C 1
ATOM 2222 O O . HIS A 1 279 ? -3.833 10.240 -0.101 1.00 97.38 279 HIS A O 1
ATOM 2228 N N . PHE A 1 280 ? -5.073 9.402 1.562 1.00 95.69 280 PHE A N 1
ATOM 2229 C CA . PHE A 1 280 ? -6.280 10.130 1.162 1.00 95.69 280 PHE A CA 1
ATOM 2230 C C . PHE A 1 280 ? -6.276 11.526 1.771 1.00 95.69 280 PHE A C 1
ATOM 2232 O O . PHE A 1 280 ? -6.929 11.783 2.776 1.00 95.69 280 PHE A O 1
ATOM 2239 N N . GLU A 1 281 ? -5.489 12.405 1.157 1.00 94.19 281 GLU A N 1
ATOM 2240 C CA . GLU A 1 281 ? -5.206 13.736 1.674 1.00 94.19 281 GLU A CA 1
ATOM 2241 C C . GLU A 1 281 ? -5.189 14.786 0.559 1.00 94.19 281 GLU A C 1
ATOM 2243 O O . GLU A 1 281 ? -4.768 14.538 -0.575 1.00 94.19 281 GLU A O 1
ATOM 2248 N N . ASN A 1 282 ? -5.609 16.006 0.898 1.00 94.56 282 ASN A N 1
ATOM 2249 C CA . ASN A 1 282 ? -5.659 17.141 -0.032 1.00 94.56 282 ASN A CA 1
ATOM 2250 C C . ASN A 1 282 ? -4.504 18.131 0.161 1.00 94.56 282 ASN A C 1
ATOM 2252 O O . ASN A 1 282 ? -4.632 19.316 -0.164 1.00 94.56 282 ASN A O 1
ATOM 2256 N N . TRP A 1 283 ? -3.366 17.652 0.670 1.00 97.44 283 TRP A N 1
ATOM 2257 C CA . TRP A 1 283 ? -2.191 18.483 0.918 1.00 97.44 283 TRP A CA 1
ATOM 2258 C C . TRP A 1 283 ? -1.772 19.273 -0.324 1.00 97.44 283 TRP A C 1
ATOM 2260 O O . TRP A 1 283 ? -1.878 18.799 -1.461 1.00 97.44 283 TRP A O 1
ATOM 2270 N N . ASN A 1 284 ? -1.309 20.502 -0.096 1.00 97.88 284 ASN A N 1
ATOM 2271 C CA . ASN A 1 284 ? -0.922 21.453 -1.131 1.00 97.88 284 ASN A CA 1
ATOM 2272 C C . ASN A 1 284 ? -1.988 21.612 -2.235 1.00 97.88 284 ASN A C 1
ATOM 2274 O O . ASN A 1 284 ? -1.682 21.627 -3.425 1.00 97.88 284 ASN A O 1
ATOM 2278 N N . GLY A 1 285 ? -3.271 21.692 -1.862 1.00 96.69 285 GLY A N 1
ATOM 2279 C CA . GLY A 1 285 ? -4.374 21.856 -2.820 1.00 96.69 285 GLY A CA 1
ATOM 2280 C C . GLY A 1 285 ? -4.642 20.616 -3.688 1.00 96.69 285 GLY A C 1
ATOM 2281 O O . GLY A 1 285 ? -5.104 20.737 -4.834 1.00 96.69 285 GLY A O 1
ATOM 2282 N N . GLY A 1 286 ? -4.319 19.432 -3.160 1.00 97.38 286 GLY A N 1
ATOM 2283 C CA . GLY A 1 286 ? -4.564 18.132 -3.787 1.00 97.38 286 GLY A CA 1
ATOM 2284 C C . GLY A 1 286 ? -3.660 17.825 -4.982 1.00 97.38 286 GLY A C 1
ATOM 2285 O O . GLY A 1 286 ? -4.014 16.993 -5.819 1.00 97.38 286 GLY A O 1
ATOM 2286 N N . ILE A 1 287 ? -2.509 18.496 -5.110 1.00 98.25 287 ILE A N 1
ATOM 2287 C CA . ILE A 1 287 ? -1.593 18.284 -6.245 1.00 98.25 287 ILE A CA 1
ATOM 2288 C C . I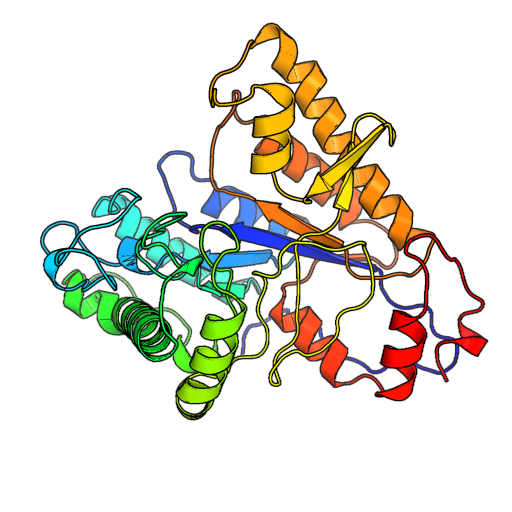LE A 1 287 ? -1.070 16.849 -6.326 1.00 98.25 287 ILE A C 1
ATOM 2290 O O . ILE A 1 287 ? -0.865 16.332 -7.424 1.00 98.25 287 ILE A O 1
ATOM 2294 N N . TYR A 1 288 ? -0.894 16.171 -5.192 1.00 98.06 288 TYR A N 1
ATOM 2295 C CA . TYR A 1 288 ? -0.407 14.793 -5.180 1.00 98.06 288 TYR A CA 1
ATOM 2296 C C . TYR A 1 288 ? -1.456 13.831 -5.731 1.00 98.06 288 TYR A C 1
ATOM 2298 O O . TYR A 1 288 ? -1.128 12.985 -6.561 1.00 98.06 288 TYR A O 1
ATOM 2306 N N . MET A 1 289 ? -2.732 14.042 -5.399 1.00 98.00 289 MET A N 1
ATOM 2307 C CA . MET A 1 289 ? -3.828 13.249 -5.955 1.00 98.00 289 MET A CA 1
ATOM 2308 C C . MET A 1 289 ? -3.961 13.456 -7.471 1.00 98.00 289 MET A C 1
ATOM 2310 O O . MET A 1 289 ? -3.953 12.500 -8.245 1.00 98.00 289 MET A O 1
ATOM 2314 N N . LYS A 1 290 ? -3.931 14.716 -7.926 1.00 98.25 290 LYS A N 1
ATOM 2315 C CA . LYS A 1 290 ? -3.917 15.054 -9.365 1.00 98.25 290 LYS A CA 1
ATOM 2316 C C . LYS A 1 290 ? -2.714 14.461 -10.100 1.00 98.25 290 LYS A C 1
ATOM 2318 O O . LYS A 1 290 ? -2.807 14.118 -11.282 1.00 98.25 290 LYS A O 1
ATOM 2323 N N . SER A 1 291 ? -1.576 14.340 -9.418 1.00 98.50 291 SER A N 1
ATOM 2324 C CA . SER A 1 291 ? -0.385 13.698 -9.970 1.00 98.50 291 SER A CA 1
ATOM 2325 C C . SER A 1 291 ? -0.609 12.198 -10.162 1.00 98.50 291 SER A C 1
ATOM 2327 O O . SER A 1 291 ? -0.285 11.667 -11.225 1.00 98.50 291 SER A O 1
ATOM 2329 N N . ILE A 1 292 ? -1.209 11.513 -9.184 1.00 98.44 292 ILE A N 1
ATOM 2330 C CA . ILE A 1 292 ? -1.522 10.082 -9.288 1.00 98.44 292 ILE A CA 1
ATOM 2331 C C . ILE A 1 292 ? -2.546 9.804 -10.389 1.00 98.44 292 ILE A C 1
ATOM 2333 O O . ILE A 1 292 ? -2.330 8.873 -11.166 1.00 98.44 292 ILE A O 1
ATOM 2337 N N . ASP A 1 293 ? -3.575 10.640 -10.555 1.00 98.56 293 ASP A N 1
ATOM 2338 C CA . ASP A 1 293 ? -4.528 10.525 -11.671 1.00 98.56 293 ASP A CA 1
ATOM 2339 C C . ASP A 1 293 ? -3.814 10.466 -13.029 1.00 98.56 293 ASP A C 1
ATOM 2341 O O . ASP A 1 293 ? -4.095 9.616 -13.885 1.00 98.56 293 ASP A O 1
ATOM 2345 N N . GLN A 1 294 ? -2.837 11.357 -13.220 1.00 98.62 294 GLN A N 1
ATOM 2346 C CA . GLN A 1 294 ? -2.020 11.402 -14.429 1.00 98.62 294 GLN A CA 1
ATOM 2347 C C . GLN A 1 294 ? -1.129 10.165 -14.554 1.00 98.62 294 GLN A C 1
ATOM 2349 O O . GLN A 1 294 ? -1.034 9.585 -15.640 1.00 98.62 294 GLN A O 1
ATOM 2354 N N . VAL A 1 295 ? -0.482 9.742 -13.467 1.00 98.62 295 VAL A N 1
ATOM 2355 C CA . VAL A 1 295 ? 0.407 8.573 -13.460 1.00 98.62 295 VAL A CA 1
ATOM 2356 C C . VAL A 1 295 ? -0.370 7.303 -13.804 1.00 98.62 295 VAL A C 1
ATOM 2358 O O . VAL A 1 295 ? 0.033 6.594 -14.727 1.00 98.62 295 VAL A O 1
ATOM 2361 N N . VAL A 1 296 ? -1.513 7.043 -13.162 1.00 98.75 296 VAL A N 1
ATOM 2362 C CA . VAL A 1 296 ? -2.367 5.872 -13.437 1.00 98.75 296 VAL A CA 1
ATOM 2363 C C . VAL A 1 296 ? -2.758 5.828 -14.914 1.00 98.75 296 VAL A C 1
ATOM 2365 O O . VAL A 1 296 ? -2.513 4.823 -15.590 1.00 98.75 296 VAL A O 1
ATOM 2368 N N . LYS A 1 297 ? -3.267 6.942 -15.457 1.00 98.38 297 LYS A N 1
ATOM 2369 C CA . LYS A 1 297 ? -3.648 7.055 -16.874 1.00 98.38 297 LYS A CA 1
ATOM 2370 C C . LYS A 1 297 ? -2.486 6.749 -17.822 1.00 98.38 297 LYS A C 1
ATOM 2372 O O . LYS A 1 297 ? -2.659 6.039 -18.819 1.00 98.38 297 LYS A O 1
ATOM 2377 N N . ASN A 1 298 ? -1.306 7.287 -17.522 1.00 98.06 298 ASN A N 1
ATOM 2378 C CA . ASN A 1 298 ? -0.128 7.193 -18.381 1.00 98.06 298 ASN A CA 1
ATOM 2379 C C . ASN A 1 298 ? 0.600 5.850 -18.277 1.00 98.06 298 ASN A C 1
ATOM 2381 O O . ASN A 1 298 ? 1.311 5.480 -19.213 1.00 98.06 298 ASN A O 1
ATOM 2385 N N . VAL A 1 299 ? 0.458 5.141 -17.158 1.00 98.50 299 VAL A N 1
ATOM 2386 C CA . VAL A 1 299 ? 1.209 3.920 -16.852 1.00 98.50 299 VAL A CA 1
ATOM 2387 C C . VAL A 1 299 ? 0.373 2.669 -17.086 1.00 98.50 299 VAL A C 1
ATOM 2389 O O . VAL A 1 299 ? 0.814 1.786 -17.822 1.00 98.50 299 VAL A O 1
ATOM 2392 N N . CYS A 1 300 ? -0.844 2.594 -16.541 1.00 98.44 300 CYS A N 1
ATOM 2393 C CA . CYS A 1 300 ? -1.648 1.367 -16.579 1.00 98.44 300 CYS A CA 1
ATOM 2394 C C . CYS A 1 300 ? -2.116 0.987 -17.991 1.00 98.44 300 CYS A C 1
ATOM 2396 O O . CYS A 1 300 ? -2.410 -0.174 -18.262 1.00 98.44 300 CYS A O 1
ATOM 2398 N N . THR A 1 301 ? -2.108 1.940 -18.926 1.00 97.25 301 THR A N 1
ATOM 2399 C CA . THR A 1 301 ? -2.455 1.720 -20.338 1.00 97.25 301 THR A CA 1
ATOM 2400 C C . THR A 1 301 ? -1.265 1.305 -21.212 1.00 97.25 301 THR A C 1
ATOM 2402 O O . THR A 1 301 ? -1.442 0.964 -22.385 1.00 97.25 301 THR A O 1
ATOM 2405 N N . LYS A 1 302 ? -0.031 1.316 -20.683 1.00 98.38 302 LYS A N 1
ATOM 2406 C CA . LYS A 1 302 ? 1.165 0.972 -21.465 1.00 98.38 302 LYS A CA 1
ATOM 2407 C C . LYS A 1 302 ? 1.265 -0.528 -21.737 1.00 98.38 302 LYS A C 1
ATOM 2409 O O . LYS A 1 302 ? 0.919 -1.385 -20.926 1.00 98.38 302 LYS A O 1
ATOM 2414 N N . LYS A 1 303 ? 1.828 -0.861 -22.902 1.00 98.06 303 LYS A N 1
ATOM 2415 C CA . LYS A 1 303 ? 2.013 -2.248 -23.344 1.00 98.06 303 LYS A CA 1
ATOM 2416 C C . LYS A 1 303 ? 2.869 -3.042 -22.351 1.00 98.06 303 LYS A C 1
ATOM 2418 O O . LYS A 1 303 ? 4.009 -2.691 -22.068 1.00 98.06 303 LYS A O 1
ATOM 2423 N N . GLY A 1 304 ? 2.343 -4.174 -21.8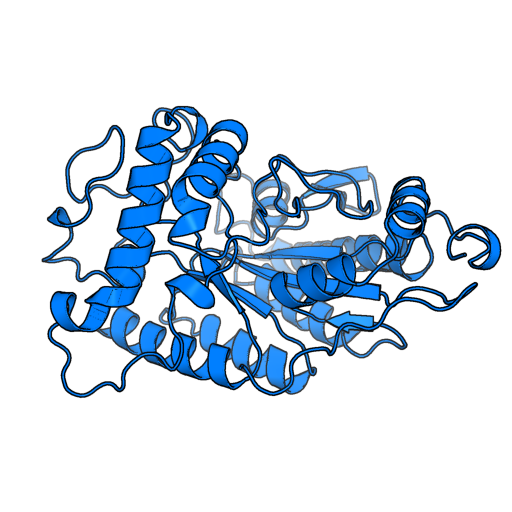92 1.00 97.75 304 GLY A N 1
ATOM 2424 C CA . GLY A 1 304 ? 3.060 -5.062 -20.974 1.00 97.75 304 GLY A CA 1
ATOM 2425 C C . GLY A 1 304 ? 3.172 -4.523 -19.546 1.00 97.75 304 GLY A C 1
ATOM 2426 O O . GLY A 1 304 ? 4.016 -5.024 -18.804 1.00 97.75 304 GLY A O 1
ATOM 2427 N N . VAL A 1 305 ? 2.361 -3.524 -19.179 1.00 98.81 305 VAL A N 1
ATOM 2428 C CA . VAL A 1 305 ? 2.148 -3.110 -17.788 1.00 98.81 305 VAL A CA 1
ATOM 2429 C C . VAL A 1 305 ? 0.975 -3.885 -17.187 1.00 98.81 305 VAL A C 1
ATOM 2431 O O . VAL A 1 305 ? 0.012 -4.232 -17.878 1.00 98.81 305 VAL A O 1
ATOM 2434 N N . ARG A 1 306 ? 1.079 -4.181 -15.892 1.00 98.69 306 ARG A N 1
ATOM 2435 C CA . ARG A 1 306 ? 0.018 -4.728 -15.049 1.00 98.69 306 ARG A CA 1
ATOM 2436 C C . ARG A 1 306 ? -0.063 -3.876 -13.784 1.00 98.69 306 ARG A C 1
ATOM 2438 O O . ARG A 1 306 ? 0.864 -3.904 -12.980 1.00 98.69 306 ARG A O 1
ATOM 2445 N N . CYS A 1 307 ? -1.144 -3.114 -13.641 1.00 98.75 307 CYS A N 1
ATOM 2446 C CA . CYS A 1 307 ? -1.440 -2.403 -12.402 1.00 98.75 307 CYS A CA 1
ATOM 2447 C C . CYS A 1 307 ? -2.232 -3.333 -11.484 1.00 98.75 307 CYS A C 1
ATOM 2449 O O . CYS A 1 307 ? -3.363 -3.683 -11.811 1.00 98.75 307 CYS A O 1
ATOM 2451 N N . VAL A 1 308 ? -1.597 -3.802 -10.416 1.00 98.69 308 VAL A N 1
ATOM 2452 C CA . VAL A 1 308 ? -2.072 -4.921 -9.588 1.00 98.69 308 VAL A CA 1
ATOM 2453 C C . VAL A 1 308 ? -1.970 -4.573 -8.114 1.00 98.69 308 VAL A C 1
ATOM 2455 O O . VAL A 1 308 ? -1.198 -3.685 -7.750 1.00 98.69 308 VAL A O 1
ATOM 2458 N N . SER A 1 309 ? -2.698 -5.301 -7.274 1.00 98.62 309 SER A N 1
ATOM 2459 C CA . SER A 1 309 ? -2.547 -5.209 -5.825 1.00 98.62 309 SER A CA 1
ATOM 2460 C C . SER A 1 309 ? -1.263 -5.889 -5.337 1.00 98.62 309 SER A C 1
ATOM 2462 O O . SER A 1 309 ? -0.621 -6.666 -6.059 1.00 98.62 309 SER A O 1
ATOM 2464 N N . PHE A 1 310 ? -0.880 -5.629 -4.086 1.00 98.69 310 PHE A N 1
ATOM 2465 C CA . PHE A 1 310 ? 0.243 -6.323 -3.456 1.00 98.69 310 PHE A CA 1
ATOM 2466 C C . PHE A 1 310 ? 0.014 -7.832 -3.363 1.00 98.69 310 PHE A C 1
ATOM 2468 O O . PHE A 1 310 ? 0.931 -8.600 -3.661 1.00 98.69 310 PHE A O 1
ATOM 2475 N N . ARG A 1 311 ? -1.199 -8.278 -3.024 1.00 98.00 311 ARG A N 1
ATOM 2476 C CA . ARG A 1 311 ? -1.532 -9.709 -3.004 1.00 98.00 311 ARG A CA 1
ATOM 2477 C C . ARG A 1 311 ? -1.393 -10.369 -4.366 1.00 98.00 311 ARG A C 1
ATOM 2479 O O . ARG A 1 311 ? -0.807 -11.443 -4.457 1.00 98.00 311 ARG A O 1
ATOM 2486 N N . GLU A 1 312 ? -1.882 -9.738 -5.429 1.00 98.38 312 GLU A N 1
ATOM 2487 C CA . GLU A 1 312 ? -1.740 -10.284 -6.784 1.00 98.38 312 GLU A CA 1
ATOM 2488 C C . GLU A 1 312 ? -0.272 -10.392 -7.203 1.00 98.38 312 GLU A C 1
ATOM 2490 O O . GLU A 1 312 ? 0.125 -11.365 -7.849 1.00 98.38 312 GLU A O 1
ATOM 2495 N N . LEU A 1 313 ? 0.552 -9.414 -6.814 1.00 98.75 313 LEU A N 1
ATOM 2496 C CA . LEU A 1 313 ? 1.990 -9.495 -7.021 1.00 98.75 313 LEU A CA 1
ATOM 2497 C C . LEU A 1 313 ? 2.615 -10.635 -6.204 1.00 98.75 313 LEU A C 1
ATOM 2499 O O . LEU A 1 313 ? 3.409 -11.396 -6.755 1.00 98.75 313 LEU A O 1
ATOM 2503 N N . ALA A 1 314 ? 2.254 -10.791 -4.928 1.00 98.62 314 ALA A N 1
ATOM 2504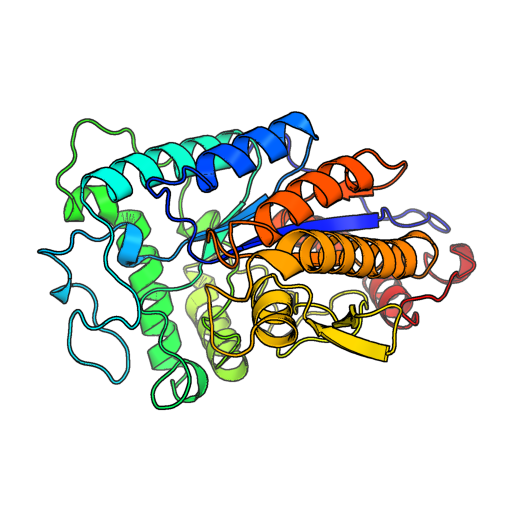 C CA . ALA A 1 314 ? 2.721 -11.891 -4.082 1.00 98.62 314 ALA A CA 1
ATOM 2505 C C . ALA A 1 314 ? 2.351 -13.266 -4.670 1.00 98.62 314 ALA A C 1
ATOM 2507 O O . ALA A 1 314 ? 3.197 -14.160 -4.736 1.00 98.62 314 ALA A O 1
ATOM 2508 N N . ASP A 1 315 ? 1.121 -13.417 -5.163 1.00 97.88 315 ASP A N 1
ATOM 2509 C CA . ASP A 1 315 ? 0.642 -14.630 -5.830 1.00 97.88 315 ASP A CA 1
ATOM 2510 C C . ASP A 1 315 ? 1.409 -14.897 -7.134 1.00 97.88 315 ASP A C 1
ATOM 2512 O O . ASP A 1 315 ? 1.775 -16.038 -7.428 1.00 97.88 315 ASP A O 1
ATOM 2516 N N . TRP A 1 316 ? 1.709 -13.851 -7.913 1.00 98.56 316 TRP A N 1
ATOM 2517 C CA . TRP A 1 316 ? 2.528 -13.980 -9.119 1.00 98.56 316 TRP A CA 1
ATOM 2518 C C . TRP A 1 316 ? 3.973 -14.370 -8.803 1.00 98.56 316 TRP A C 1
ATOM 2520 O O . TRP A 1 316 ? 4.551 -15.180 -9.530 1.00 98.56 316 TRP A O 1
ATOM 2530 N N . LEU A 1 317 ? 4.557 -13.827 -7.734 1.00 98.69 317 LEU A N 1
ATOM 2531 C CA . LEU A 1 317 ? 5.912 -14.163 -7.297 1.00 98.69 317 LEU A CA 1
ATOM 2532 C C . LEU A 1 317 ? 6.001 -15.616 -6.816 1.00 98.69 317 LEU A C 1
ATOM 2534 O O . LEU A 1 317 ? 6.958 -16.310 -7.157 1.00 98.69 317 LEU A O 1
ATOM 2538 N N . ASP A 1 318 ? 4.996 -16.104 -6.089 1.00 98.31 318 ASP A N 1
ATOM 2539 C CA . ASP A 1 318 ? 4.975 -17.462 -5.534 1.00 98.31 318 ASP A CA 1
ATOM 2540 C C . ASP A 1 318 ? 4.992 -18.571 -6.599 1.00 98.31 318 ASP A C 1
ATOM 2542 O O . ASP A 1 318 ? 5.498 -19.662 -6.334 1.00 98.31 318 ASP A O 1
ATOM 2546 N N . VAL A 1 319 ? 4.480 -18.314 -7.809 1.00 98.19 319 VAL A N 1
ATOM 2547 C CA . VAL A 1 319 ? 4.511 -19.311 -8.896 1.00 98.19 319 VAL A CA 1
ATOM 2548 C C . VAL A 1 319 ? 5.810 -19.290 -9.706 1.00 98.19 319 VAL A C 1
ATOM 2550 O O . VAL A 1 319 ? 5.989 -20.127 -10.591 1.00 98.19 319 VAL A O 1
ATOM 2553 N N . GLN A 1 320 ? 6.726 -18.355 -9.441 1.00 98.38 320 GLN A N 1
ATOM 2554 C CA . GLN A 1 320 ? 8.006 -18.302 -10.146 1.00 98.38 320 GLN A CA 1
ATOM 2555 C C . GLN A 1 320 ? 8.999 -19.324 -9.586 1.00 98.38 320 GLN A C 1
ATOM 2557 O O . GLN A 1 320 ? 9.017 -19.642 -8.398 1.00 98.38 320 GLN A O 1
ATOM 2562 N N . LYS A 1 321 ? 9.905 -19.808 -10.443 1.00 97.25 321 LYS A N 1
ATOM 2563 C CA . LYS A 1 321 ? 11.026 -20.638 -9.982 1.00 97.25 321 LYS A CA 1
ATOM 2564 C C . LYS A 1 321 ? 11.916 -19.809 -9.038 1.00 97.25 321 LYS A C 1
ATOM 2566 O O . LYS A 1 321 ? 12.316 -18.709 -9.430 1.00 97.25 321 LYS A O 1
ATOM 2571 N N . PRO A 1 322 ? 12.340 -20.339 -7.873 1.00 96.62 322 PRO A N 1
ATOM 2572 C CA . PRO A 1 322 ? 13.223 -19.616 -6.953 1.00 96.62 322 PRO A CA 1
ATOM 2573 C C . PRO A 1 322 ? 14.502 -19.084 -7.616 1.00 96.62 322 PRO A C 1
ATOM 2575 O O . PRO A 1 322 ? 14.852 -17.920 -7.439 1.00 96.62 322 PRO A O 1
ATOM 2578 N N . ALA A 1 323 ? 15.134 -19.891 -8.475 1.00 97.06 323 ALA A N 1
ATOM 2579 C CA . ALA A 1 323 ? 16.334 -19.496 -9.217 1.00 97.06 323 ALA A CA 1
ATOM 2580 C C . ALA A 1 323 ? 16.091 -18.345 -10.215 1.00 97.06 323 ALA A C 1
ATOM 2582 O O . ALA A 1 323 ? 17.002 -17.566 -10.489 1.00 97.06 323 ALA A O 1
ATOM 2583 N N . THR A 1 324 ? 14.876 -18.220 -10.763 1.00 97.44 324 THR A N 1
ATOM 2584 C CA . THR A 1 324 ? 14.498 -17.080 -11.613 1.00 97.44 324 THR A CA 1
ATOM 2585 C C . THR A 1 324 ? 14.387 -15.814 -10.772 1.00 97.44 324 THR A C 1
ATOM 2587 O O . THR A 1 324 ? 14.948 -14.789 -11.144 1.00 97.44 324 THR A O 1
ATOM 2590 N N . LEU A 1 325 ? 13.726 -15.883 -9.613 1.00 97.94 325 LEU A N 1
ATOM 2591 C CA . LEU A 1 325 ? 13.605 -14.738 -8.707 1.00 97.94 325 LEU A CA 1
ATOM 2592 C C . LEU A 1 325 ? 14.966 -14.272 -8.177 1.00 97.94 325 LEU A C 1
ATOM 2594 O O . LEU A 1 325 ? 15.198 -13.073 -8.074 1.00 97.94 325 LEU A O 1
ATOM 2598 N N . GLU A 1 326 ? 15.883 -15.195 -7.881 1.00 97.50 326 GLU A N 1
ATOM 2599 C CA . GLU A 1 326 ? 17.261 -14.853 -7.502 1.00 97.50 326 GLU A CA 1
ATOM 2600 C C . GLU A 1 326 ? 17.995 -14.071 -8.591 1.00 97.50 326 GLU A C 1
ATOM 2602 O O . GLU A 1 326 ? 18.626 -13.060 -8.293 1.00 97.50 326 GLU A O 1
ATOM 2607 N N . ARG A 1 327 ? 17.871 -14.490 -9.855 1.00 97.94 327 ARG A N 1
ATOM 2608 C CA . ARG A 1 327 ? 18.481 -13.791 -10.998 1.00 97.94 327 ARG A CA 1
ATOM 2609 C C . ARG A 1 327 ? 17.815 -12.450 -11.288 1.00 97.94 327 ARG A C 1
ATOM 2611 O O . ARG A 1 327 ? 18.498 -11.498 -11.640 1.00 97.94 327 ARG A O 1
ATOM 2618 N N . LEU A 1 328 ? 16.495 -12.356 -11.136 1.00 98.06 328 LEU A N 1
ATOM 2619 C CA . LEU A 1 328 ? 15.779 -11.084 -11.254 1.00 98.06 328 LEU A CA 1
ATOM 2620 C C . LEU A 1 328 ? 16.252 -10.091 -10.181 1.00 98.06 328 LEU A C 1
ATOM 2622 O O . LEU A 1 328 ? 16.473 -8.920 -10.476 1.00 98.06 328 LEU A O 1
ATOM 2626 N N . ARG A 1 329 ? 16.483 -10.572 -8.954 1.00 96.88 329 ARG A N 1
ATOM 2627 C CA . ARG A 1 329 ? 17.007 -9.773 -7.837 1.00 96.88 329 ARG A CA 1
ATOM 2628 C C . ARG A 1 329 ? 18.444 -9.298 -8.003 1.00 96.88 329 ARG A C 1
ATOM 2630 O O . ARG A 1 329 ? 18.812 -8.333 -7.347 1.00 96.88 329 ARG A O 1
ATOM 2637 N N . SER A 1 330 ? 19.247 -9.941 -8.850 1.00 96.75 330 SER A N 1
ATOM 2638 C CA . SER A 1 330 ? 20.623 -9.500 -9.107 1.00 96.75 330 SER A CA 1
ATOM 2639 C C . SER A 1 330 ? 20.728 -8.383 -10.147 1.00 96.75 330 SER A C 1
ATOM 2641 O O . SER A 1 330 ? 21.841 -7.982 -10.472 1.00 96.75 330 SER A O 1
ATOM 2643 N N . LEU A 1 331 ? 19.609 -7.939 -10.730 1.00 97.69 331 LEU A N 1
ATOM 2644 C CA . LEU A 1 331 ? 19.603 -6.859 -11.711 1.00 97.69 331 LEU A CA 1
ATOM 2645 C C . LEU A 1 331 ? 19.639 -5.496 -11.019 1.00 97.69 331 LEU A C 1
ATOM 2647 O O . LEU A 1 331 ? 18.824 -5.231 -10.133 1.00 97.69 331 LEU A O 1
ATOM 2651 N N . ASP A 1 332 ? 20.498 -4.600 -11.503 1.00 96.62 332 ASP A N 1
ATOM 2652 C CA . ASP A 1 332 ? 20.395 -3.186 -11.140 1.00 96.62 332 ASP A CA 1
ATOM 2653 C C . ASP A 1 332 ? 19.073 -2.602 -11.674 1.00 96.62 332 ASP A C 1
ATOM 2655 O O . ASP A 1 332 ? 18.604 -3.021 -12.738 1.00 96.62 332 ASP A O 1
ATOM 2659 N N . PRO A 1 333 ? 18.467 -1.592 -11.018 1.00 94.44 333 PRO A N 1
ATOM 2660 C CA . PRO A 1 333 ? 17.140 -1.087 -11.389 1.00 94.44 333 PRO A CA 1
ATOM 2661 C C . PRO A 1 333 ? 16.962 -0.730 -12.876 1.00 94.44 333 PRO A C 1
ATOM 2663 O O . PRO 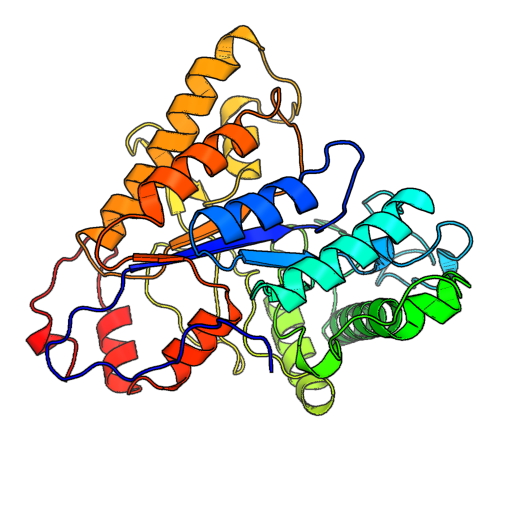A 1 333 ? 15.932 -1.035 -13.476 1.00 94.44 333 PRO A O 1
ATOM 2666 N N . ALA A 1 334 ? 17.971 -0.104 -13.488 1.00 96.50 334 ALA A N 1
ATOM 2667 C CA . ALA A 1 334 ? 17.947 0.307 -14.894 1.00 96.50 334 ALA A CA 1
ATOM 2668 C C . ALA A 1 334 ? 18.554 -0.733 -15.855 1.00 96.50 334 ALA A C 1
ATOM 2670 O O . ALA A 1 334 ? 18.613 -0.492 -17.062 1.00 96.50 334 ALA A O 1
ATOM 2671 N N . GLN A 1 335 ? 19.031 -1.874 -15.351 1.00 97.94 335 GLN A N 1
ATOM 2672 C CA . GLN A 1 335 ? 19.685 -2.882 -16.177 1.00 97.94 335 GLN A CA 1
ATOM 2673 C C . GLN A 1 335 ? 18.677 -3.516 -17.135 1.00 97.94 335 GLN A C 1
ATOM 2675 O O . GLN A 1 335 ? 17.678 -4.086 -16.708 1.00 97.94 335 GLN A O 1
ATOM 2680 N N . SER A 1 336 ? 18.967 -3.453 -18.435 1.00 97.06 336 SER A N 1
ATOM 2681 C CA . SER A 1 336 ? 18.213 -4.148 -19.481 1.00 97.06 336 SER A CA 1
ATOM 2682 C C . SER A 1 336 ? 18.967 -5.424 -19.876 1.00 97.06 336 SER A C 1
ATOM 2684 O O . SER A 1 336 ? 19.966 -5.334 -20.596 1.00 97.06 336 SER A O 1
ATOM 2686 N N . PRO A 1 337 ? 18.574 -6.606 -19.363 1.00 97.12 337 PRO A N 1
ATOM 2687 C CA . PRO A 1 337 ? 19.294 -7.844 -19.622 1.00 97.12 337 PRO A CA 1
ATOM 2688 C C . PRO A 1 337 ? 18.835 -8.520 -20.921 1.00 97.12 337 PRO A C 1
ATOM 2690 O O . PRO A 1 337 ? 17.738 -8.279 -21.429 1.00 97.12 337 PRO A O 1
ATOM 2693 N N . ASP A 1 338 ? 19.632 -9.478 -21.396 1.00 97.06 338 ASP A N 1
ATOM 2694 C CA . ASP A 1 338 ? 19.108 -10.559 -22.228 1.00 97.06 338 ASP A CA 1
ATOM 2695 C C . ASP A 1 338 ? 18.276 -11.500 -21.343 1.00 97.06 338 ASP A C 1
ATOM 2697 O O . ASP A 1 338 ? 18.815 -12.245 -20.516 1.00 97.06 338 ASP A O 1
ATOM 2701 N N . TRP A 1 339 ? 16.953 -11.471 -21.509 1.00 97.75 339 TRP A N 1
ATOM 2702 C CA . TRP A 1 339 ? 16.019 -12.253 -20.696 1.00 97.75 339 TRP A CA 1
ATOM 2703 C C . TRP A 1 339 ? 16.264 -13.762 -20.764 1.00 97.75 339 TRP A C 1
ATOM 2705 O O . TRP A 1 339 ? 15.963 -14.448 -19.790 1.00 97.75 339 TRP A O 1
ATOM 2715 N N . SER A 1 340 ? 16.871 -14.287 -21.836 1.00 96.75 340 SER A N 1
ATOM 2716 C CA . SER A 1 340 ? 17.227 -15.713 -21.937 1.00 96.75 340 SER A CA 1
ATOM 2717 C C . SER A 1 340 ? 18.311 -16.139 -20.936 1.00 96.75 340 SER A C 1
ATOM 2719 O O . SER A 1 340 ? 18.423 -17.314 -20.578 1.00 96.75 340 SER A O 1
ATOM 2721 N N . THR A 1 341 ? 19.084 -15.179 -20.421 1.00 95.06 341 THR A N 1
ATOM 2722 C CA . THR A 1 341 ? 20.135 -15.415 -19.420 1.00 95.06 341 THR A CA 1
ATOM 2723 C C . THR A 1 341 ? 19.618 -15.328 -17.978 1.00 95.06 341 THR A C 1
ATOM 2725 O O . THR A 1 341 ? 20.187 -15.954 -17.071 1.00 95.06 341 THR A O 1
ATOM 2728 N N . VAL A 1 342 ? 18.519 -14.591 -17.776 1.00 96.88 342 VAL A N 1
ATOM 2729 C CA . VAL A 1 342 ? 17.896 -14.317 -16.472 1.00 96.88 342 VAL A CA 1
ATOM 2730 C C . VAL A 1 342 ? 16.761 -15.298 -16.183 1.00 96.88 342 VAL A C 1
ATOM 2732 O O . VAL A 1 342 ? 16.702 -15.861 -15.092 1.00 96.88 342 VAL A O 1
ATOM 2735 N N . VAL A 1 343 ? 15.889 -15.547 -17.160 1.00 96.62 343 VAL A N 1
ATOM 2736 C CA . VAL A 1 343 ? 14.699 -16.395 -17.024 1.00 96.62 343 VAL A CA 1
ATOM 2737 C C . VAL A 1 343 ? 14.964 -17.736 -17.712 1.00 96.62 343 VAL A C 1
ATOM 2739 O O . VAL A 1 343 ? 14.971 -17.808 -18.940 1.00 96.62 343 VAL A O 1
ATOM 2742 N N . LYS A 1 344 ? 15.204 -18.794 -16.925 1.00 87.94 344 LYS A N 1
ATOM 2743 C CA . LYS A 1 344 ? 15.617 -20.127 -17.407 1.00 87.94 344 LYS A CA 1
ATOM 2744 C C . LYS A 1 344 ? 14.585 -21.230 -17.183 1.00 87.94 344 LYS A C 1
ATOM 2746 O O . LYS A 1 344 ? 13.842 -21.213 -16.172 1.00 87.94 344 LYS A O 1
#

Secondary structure (DSSP, 8-state):
--SSPPPP-PPPTTPPPPEEEEEEEEE----TT-HHHHHHHHHHHTT---EEEE-GGGGS-GGGGGG---TTS-TT--SSPPPPHHHHHHHHHHHHHHHHTT-EEEE--SS---STTSTTT--HHHHHHHHHHHHHHHHSHHHHH---SSPPPSS-HHHH--EE--GGG--HHHHHHHHHHHTTTS---EE--SS-B-S----EETTEEE---BEEEETTTTEEEESBHHHHHHHHHTT-SS--GGGHHHHHHHHHHHHHHHHHHHHHTT-PPEEEEEES--HHHHHHHHHHHHHHHHHHTSTTEEE--HHHHHHHHHTS-HHHHHHHHTS-TT----HHHH--